Protein AF-A0A1I8GMA7-F1 (afdb_monomer_lite)

Structure (mmCIF, N/CA/C/O backbone):
data_AF-A0A1I8GMA7-F1
#
_entry.id   AF-A0A1I8GMA7-F1
#
loop_
_atom_site.group_PDB
_atom_site.id
_atom_site.type_symbol
_atom_site.label_atom_id
_atom_site.label_alt_id
_atom_site.label_comp_id
_atom_site.label_asym_id
_atom_site.label_entity_id
_atom_site.label_seq_id
_atom_site.pdbx_PDB_ins_code
_atom_site.Cartn_x
_atom_site.Cartn_y
_atom_site.Cartn_z
_atom_site.occupancy
_atom_site.B_iso_or_equiv
_atom_site.auth_seq_id
_atom_site.auth_comp_id
_atom_site.auth_asym_id
_atom_site.auth_atom_id
_atom_site.pdbx_PDB_model_num
ATOM 1 N N . TYR A 1 1 ? 10.348 9.557 -19.552 1.00 90.12 1 TYR A N 1
ATOM 2 C CA . TYR A 1 1 ? 9.743 8.512 -20.406 1.00 90.12 1 TYR A CA 1
ATOM 3 C C . TYR A 1 1 ? 8.366 8.898 -20.950 1.00 90.12 1 TYR A C 1
ATOM 5 O O . TYR A 1 1 ? 8.063 8.480 -22.051 1.00 90.12 1 TYR A O 1
ATOM 13 N N . ASN A 1 2 ? 7.545 9.690 -20.241 1.00 94.44 2 ASN A N 1
ATOM 14 C CA . ASN A 1 2 ? 6.224 10.133 -20.730 1.00 94.44 2 ASN A CA 1
ATOM 15 C C . ASN A 1 2 ? 6.222 11.500 -21.442 1.00 94.44 2 ASN A C 1
ATOM 17 O O . ASN A 1 2 ? 5.148 12.008 -21.764 1.00 94.44 2 ASN A O 1
ATOM 21 N N . GLU A 1 3 ? 7.378 12.131 -21.647 1.00 94.56 3 GLU A N 1
ATOM 22 C CA . GLU A 1 3 ? 7.446 13.418 -22.352 1.00 94.56 3 GLU A CA 1
ATOM 23 C C . GLU A 1 3 ? 7.208 13.237 -23.861 1.00 94.56 3 GLU A C 1
ATOM 25 O O . GLU A 1 3 ? 7.504 12.156 -24.380 1.00 94.56 3 GLU A O 1
ATOM 30 N N . PRO A 1 4 ? 6.689 14.255 -24.580 1.00 94.25 4 PRO A N 1
ATOM 31 C CA . PRO A 1 4 ? 6.402 14.158 -26.017 1.00 94.25 4 PRO A CA 1
ATOM 32 C C . PRO A 1 4 ? 7.600 13.716 -26.870 1.00 94.25 4 PRO A C 1
ATOM 34 O O . PRO A 1 4 ? 7.430 12.992 -27.842 1.00 94.25 4 PRO A O 1
ATOM 37 N N . GLU A 1 5 ? 8.820 14.087 -26.478 1.00 95.69 5 GLU A N 1
ATOM 38 C CA . GLU A 1 5 ? 10.061 13.690 -27.161 1.00 95.69 5 GLU A CA 1
ATOM 39 C C . GLU A 1 5 ? 10.337 12.172 -27.154 1.00 95.69 5 GLU A C 1
ATOM 41 O O . GLU A 1 5 ? 11.141 11.699 -27.952 1.00 95.69 5 GLU A O 1
ATOM 46 N N . TYR A 1 6 ? 9.671 11.401 -26.283 1.00 95.38 6 TYR A N 1
ATOM 47 C CA . TYR A 1 6 ? 9.798 9.939 -26.209 1.00 95.38 6 TYR A CA 1
ATOM 48 C C . TYR A 1 6 ? 8.643 9.189 -26.884 1.00 95.38 6 TYR A C 1
ATOM 50 O O . TYR A 1 6 ? 8.542 7.963 -26.760 1.00 95.38 6 TYR A O 1
ATOM 58 N N . GLU A 1 7 ? 7.749 9.898 -27.574 1.00 92.94 7 GLU A N 1
ATOM 59 C CA . GLU A 1 7 ? 6.649 9.277 -28.303 1.00 92.94 7 GLU A CA 1
ATOM 60 C C . GLU A 1 7 ? 7.176 8.314 -29.381 1.00 92.94 7 GLU A C 1
ATOM 62 O O . GLU A 1 7 ? 8.151 8.591 -30.076 1.00 92.94 7 GLU A O 1
ATOM 67 N N . GLY A 1 8 ? 6.572 7.126 -29.470 1.00 92.00 8 GLY A N 1
ATOM 68 C CA . GLY A 1 8 ? 7.048 6.038 -30.334 1.00 92.00 8 GLY A CA 1
ATOM 69 C C . GLY A 1 8 ? 8.244 5.245 -29.783 1.00 92.00 8 GLY A C 1
ATOM 70 O O . GLY A 1 8 ? 8.535 4.174 -30.310 1.00 92.00 8 GLY A O 1
ATOM 71 N N . ILE A 1 9 ? 8.896 5.712 -28.708 1.00 96.25 9 ILE A N 1
ATOM 72 C CA . ILE A 1 9 ? 9.977 4.993 -28.007 1.00 96.25 9 ILE A CA 1
ATOM 73 C C . ILE A 1 9 ? 9.423 4.275 -26.775 1.00 96.25 9 ILE A C 1
ATOM 75 O O . ILE A 1 9 ? 9.627 3.074 -26.605 1.00 96.25 9 ILE A O 1
ATOM 79 N N . PHE A 1 10 ? 8.699 5.004 -25.922 1.00 96.38 10 PHE A N 1
ATOM 80 C CA . PHE A 1 10 ? 8.047 4.453 -24.738 1.00 96.38 10 PHE A CA 1
ATOM 81 C C . PHE A 1 10 ? 6.541 4.676 -24.812 1.00 96.38 10 PHE A C 1
ATOM 83 O O . PHE A 1 10 ? 6.075 5.785 -25.065 1.00 96.38 10 PHE A O 1
ATOM 90 N N . ARG A 1 11 ? 5.776 3.626 -24.511 1.00 95.88 11 ARG A N 1
ATOM 91 C CA . ARG A 1 11 ? 4.338 3.718 -24.260 1.00 95.88 11 ARG A CA 1
ATOM 92 C C . ARG A 1 11 ? 4.041 3.109 -22.901 1.00 95.88 11 ARG A C 1
ATOM 94 O O . ARG A 1 11 ? 4.120 1.897 -22.723 1.00 95.88 11 ARG A O 1
ATOM 101 N N . SER A 1 12 ? 3.763 3.966 -21.926 1.00 95.62 12 SER A N 1
ATOM 102 C CA . SER A 1 12 ? 3.431 3.529 -20.572 1.00 95.62 12 SER A CA 1
ATOM 103 C C . SER A 1 12 ? 2.016 2.970 -20.536 1.00 95.62 12 SER A C 1
ATOM 105 O O . SER A 1 12 ? 1.104 3.636 -21.017 1.00 95.62 12 SER A O 1
ATOM 107 N N . ASN A 1 13 ? 1.826 1.796 -19.937 1.00 95.94 13 ASN A N 1
ATOM 108 C CA . ASN A 1 13 ? 0.510 1.313 -19.533 1.00 95.94 13 ASN A CA 1
ATOM 109 C C . ASN A 1 13 ? 0.418 1.366 -18.007 1.00 95.94 13 ASN A C 1
ATOM 111 O O . ASN A 1 13 ? 1.014 0.552 -17.301 1.00 95.94 13 ASN A O 1
ATOM 115 N N . SER A 1 14 ? -0.291 2.370 -17.502 1.00 95.44 14 SER A N 1
ATOM 116 C CA . SER A 1 14 ? -0.420 2.615 -16.074 1.00 95.44 14 SER A CA 1
ATOM 117 C C . SER A 1 14 ? -1.571 1.791 -15.490 1.00 95.44 14 SER A C 1
ATOM 119 O O . SER A 1 14 ? -2.713 1.915 -15.924 1.00 95.44 14 SER A O 1
ATOM 121 N N . LEU A 1 15 ? -1.272 0.972 -14.477 1.00 96.00 15 LEU A N 1
ATOM 122 C CA . LEU A 1 15 ? -2.277 0.236 -13.687 1.00 96.00 15 LEU A CA 1
ATOM 123 C C . LEU A 1 15 ? -2.777 1.051 -12.474 1.00 96.00 15 LEU A C 1
ATOM 125 O O . LEU A 1 15 ? -3.756 0.698 -11.824 1.00 96.00 15 LEU A O 1
ATOM 129 N N . PHE A 1 16 ? -2.084 2.154 -12.175 1.00 95.25 16 PHE A N 1
ATOM 130 C CA . PHE A 1 16 ? -2.462 3.201 -11.229 1.00 95.25 16 PHE A CA 1
ATOM 131 C C . PHE A 1 16 ? -1.697 4.475 -11.609 1.00 95.25 16 PHE A C 1
ATOM 133 O O . PHE A 1 16 ? -0.462 4.471 -11.618 1.00 95.25 16 PHE A O 1
ATOM 140 N N . THR A 1 17 ? -2.397 5.560 -11.954 1.00 93.69 17 THR A N 1
ATOM 141 C CA . THR A 1 17 ? -1.756 6.781 -12.462 1.00 93.69 17 THR A CA 1
ATOM 142 C C . THR A 1 17 ? -1.500 7.820 -11.373 1.00 93.69 17 THR A C 1
ATOM 144 O O . THR A 1 17 ? -2.123 7.848 -10.313 1.00 93.69 17 THR A O 1
ATOM 147 N N . SER A 1 18 ? -0.553 8.713 -11.640 1.00 92.19 18 SER A N 1
ATOM 148 C CA . SER A 1 18 ? -0.257 9.871 -10.803 1.00 92.19 18 SER A CA 1
ATOM 149 C C . SER A 1 18 ? 0.099 11.070 -11.687 1.00 92.19 18 SER A C 1
ATOM 151 O O . SER A 1 18 ? 0.021 10.992 -12.917 1.00 92.19 18 SER A O 1
ATOM 153 N N . SER A 1 19 ? 0.464 12.205 -11.088 1.00 92.62 19 SER A N 1
ATOM 154 C CA . SER A 1 19 ? 0.743 13.457 -11.811 1.00 92.62 19 SER A CA 1
ATOM 155 C C . SER A 1 19 ? 1.702 13.290 -12.997 1.00 92.62 19 SER A C 1
ATOM 157 O O . SER A 1 19 ? 1.487 13.917 -14.031 1.00 92.62 19 SER A O 1
ATOM 159 N N . ASN A 1 20 ? 2.691 12.400 -12.885 1.00 90.94 20 ASN A N 1
ATOM 160 C CA . ASN A 1 20 ? 3.684 12.105 -13.924 1.00 90.94 20 ASN A CA 1
ATOM 161 C C . ASN A 1 20 ? 3.133 11.394 -15.181 1.00 90.94 20 ASN A C 1
ATOM 163 O O . ASN A 1 20 ? 3.818 11.345 -16.202 1.00 90.94 20 ASN A O 1
ATOM 167 N N . CYS A 1 21 ? 1.937 10.803 -15.118 1.00 94.38 21 CYS A N 1
ATOM 168 C CA . CYS A 1 21 ? 1.348 10.024 -16.215 1.00 94.38 21 CYS A CA 1
ATOM 169 C C . CYS A 1 21 ? 0.026 10.619 -16.725 1.00 94.38 21 CYS A C 1
ATOM 171 O O . CYS A 1 21 ? -0.320 10.413 -17.887 1.00 94.38 21 CYS A O 1
ATOM 173 N N . ARG A 1 22 ? -0.697 11.397 -15.901 1.00 95.50 22 ARG A N 1
ATOM 174 C CA . ARG A 1 22 ? -2.020 11.964 -16.243 1.00 95.50 22 ARG A CA 1
ATOM 175 C C . ARG A 1 22 ? -2.045 12.657 -17.599 1.00 95.50 22 ARG A C 1
ATOM 177 O O . ARG A 1 22 ? -2.903 12.345 -18.415 1.00 95.50 22 ARG A O 1
ATOM 184 N N . LYS A 1 23 ? -1.109 13.579 -17.852 1.00 95.69 23 LYS A N 1
ATOM 185 C CA . LYS A 1 23 ? -1.085 14.334 -19.113 1.00 95.69 23 LYS A CA 1
ATOM 186 C C . LYS A 1 23 ? -0.861 13.421 -20.320 1.00 95.69 23 LYS A C 1
ATOM 188 O O . LYS A 1 23 ? -1.573 13.552 -21.303 1.00 95.69 23 LYS A O 1
ATOM 193 N N . ALA A 1 24 ? 0.068 12.471 -20.232 1.00 96.44 24 ALA A N 1
ATOM 194 C CA . ALA A 1 24 ? 0.323 11.534 -21.324 1.00 96.44 24 ALA A CA 1
ATOM 195 C C . ALA A 1 24 ? -0.887 10.637 -21.627 1.00 96.44 24 ALA A C 1
ATOM 197 O O . ALA A 1 24 ? -1.153 10.375 -22.795 1.00 96.44 24 ALA A O 1
ATOM 198 N N . ILE A 1 25 ? -1.643 10.224 -20.603 1.00 96.69 25 ILE A N 1
ATOM 199 C CA . ILE A 1 25 ? -2.896 9.471 -20.778 1.00 96.69 25 ILE A CA 1
ATOM 200 C C . ILE A 1 25 ? -3.954 10.341 -21.467 1.00 96.69 25 ILE A C 1
ATOM 202 O O . ILE A 1 25 ? -4.559 9.908 -22.441 1.00 96.69 25 ILE A O 1
ATOM 206 N N . GLN A 1 26 ? -4.148 11.584 -21.009 1.00 95.12 26 GLN A N 1
ATOM 207 C CA . GLN A 1 26 ? -5.113 12.509 -21.624 1.00 95.12 26 GLN A CA 1
ATOM 208 C C . GLN A 1 26 ? -4.767 12.856 -23.075 1.00 95.12 26 GLN A C 1
ATOM 210 O O . GLN A 1 26 ? -5.659 13.002 -23.903 1.00 95.12 26 GLN A O 1
ATOM 215 N N . ASP A 1 27 ? -3.475 12.963 -23.384 1.00 95.00 27 ASP A N 1
ATOM 216 C CA . ASP A 1 27 ? -2.983 13.239 -24.732 1.00 95.00 27 ASP A CA 1
ATOM 217 C C . ASP A 1 27 ? -2.982 11.971 -25.631 1.00 95.00 27 ASP A C 1
ATOM 219 O O . ASP A 1 27 ? -2.603 12.060 -26.795 1.00 95.00 27 ASP A O 1
ATOM 223 N N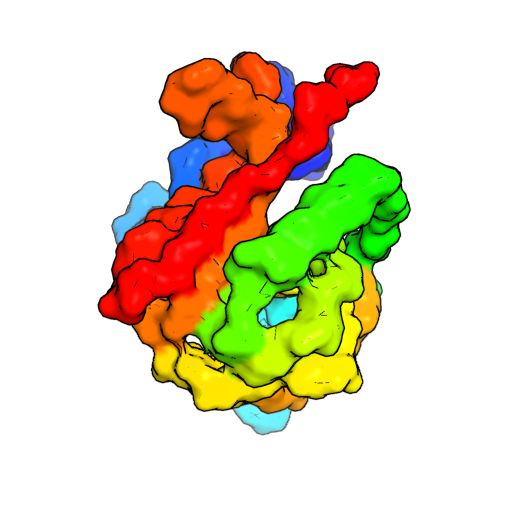 . GLY A 1 28 ? -3.343 10.781 -25.119 1.00 94.38 28 GLY A N 1
ATOM 224 C CA . GLY A 1 28 ? -3.350 9.509 -25.869 1.00 94.38 28 GLY A CA 1
ATOM 225 C C . GLY A 1 28 ? -1.975 8.846 -26.077 1.00 94.38 28 GLY A C 1
ATOM 226 O O . GLY A 1 28 ? -1.861 7.798 -26.726 1.00 94.38 28 GLY A O 1
ATOM 227 N N . ARG A 1 29 ? -0.916 9.420 -25.498 1.00 95.69 29 ARG A N 1
ATOM 228 C CA . ARG A 1 29 ? 0.477 8.939 -25.600 1.00 95.69 29 ARG A CA 1
ATOM 229 C C . ARG A 1 29 ? 0.803 7.809 -24.616 1.00 95.69 29 ARG A C 1
ATOM 231 O O . ARG A 1 29 ? 1.778 7.090 -24.817 1.00 95.69 29 ARG A O 1
ATOM 238 N N . ALA A 1 30 ? -0.013 7.633 -23.580 1.00 96.81 30 ALA A N 1
ATOM 239 C CA . ALA A 1 30 ? 0.060 6.533 -22.621 1.00 96.81 30 ALA A CA 1
ATOM 240 C C . ALA A 1 30 ? -1.317 5.880 -22.435 1.00 96.81 30 ALA A C 1
ATOM 242 O O . ALA A 1 30 ? -2.345 6.509 -22.679 1.00 96.81 30 ALA A O 1
ATOM 243 N N . ASP A 1 31 ? -1.319 4.634 -21.974 1.00 96.69 31 ASP A N 1
ATOM 244 C CA . ASP A 1 31 ? -2.510 3.846 -21.678 1.00 96.69 31 ASP A CA 1
ATOM 245 C C . ASP A 1 31 ? -2.794 3.804 -20.171 1.00 96.69 31 ASP A C 1
ATOM 247 O O . ASP A 1 31 ? -1.899 3.952 -19.329 1.00 96.69 31 ASP A O 1
ATOM 251 N N . PHE A 1 32 ? -4.058 3.560 -19.836 1.00 97.44 32 PHE A N 1
ATOM 252 C CA . PHE A 1 32 ? -4.509 3.265 -18.483 1.00 97.44 32 PHE A CA 1
ATOM 253 C C . PHE A 1 32 ? -5.349 1.990 -18.507 1.00 97.44 32 PHE A C 1
ATOM 255 O O . PHE A 1 32 ? -6.331 1.913 -19.245 1.00 97.44 32 PHE A O 1
ATOM 262 N N . THR A 1 33 ? -4.974 1.005 -17.693 1.00 96.88 33 THR A N 1
ATOM 263 C CA . THR A 1 33 ? -5.739 -0.238 -17.545 1.00 96.88 33 THR A CA 1
ATOM 264 C C . THR A 1 33 ? -6.397 -0.257 -16.165 1.00 96.88 33 THR A C 1
ATOM 266 O O . THR A 1 33 ? -5.682 -0.385 -15.169 1.00 96.88 33 THR A O 1
ATOM 269 N N . PRO A 1 34 ? -7.735 -0.149 -16.070 1.00 96.31 34 PRO A N 1
ATOM 270 C CA . PRO A 1 34 ? -8.430 -0.251 -14.794 1.00 96.31 34 PRO A CA 1
ATOM 271 C C . PRO A 1 34 ? -8.379 -1.695 -14.285 1.00 96.31 34 PRO A C 1
ATOM 273 O O . PRO A 1 34 ? -8.821 -2.620 -14.965 1.00 96.31 34 PRO A O 1
ATOM 276 N N . ILE A 1 35 ? -7.837 -1.889 -13.085 1.00 97.38 35 ILE A N 1
ATOM 277 C CA . ILE A 1 35 ? -7.715 -3.199 -12.443 1.00 97.38 35 ILE A CA 1
ATOM 278 C C . ILE A 1 35 ? -7.636 -3.035 -10.922 1.00 97.38 35 ILE A C 1
ATOM 280 O O . ILE A 1 35 ? -7.068 -2.057 -10.429 1.00 97.38 35 ILE A O 1
ATOM 284 N N . PHE A 1 36 ? -8.191 -3.990 -10.172 1.00 97.62 36 PHE A N 1
ATOM 285 C CA . PHE A 1 36 ? -7.999 -4.049 -8.724 1.00 97.62 36 PHE A CA 1
ATOM 286 C C . PHE A 1 36 ? -6.537 -4.319 -8.386 1.00 97.62 36 PHE A C 1
ATOM 288 O O . PHE A 1 36 ? -5.885 -5.162 -9.006 1.00 97.62 36 PHE A O 1
ATOM 295 N N . LEU A 1 37 ? -6.018 -3.653 -7.357 1.00 96.94 37 LEU A N 1
ATOM 296 C CA . LEU A 1 37 ? -4.615 -3.822 -6.986 1.00 96.94 37 LEU A CA 1
ATOM 297 C C . LEU A 1 37 ? -4.299 -5.280 -6.598 1.00 96.94 37 LEU A C 1
ATOM 299 O O . LEU A 1 37 ? -3.254 -5.805 -6.978 1.00 96.94 37 LEU A O 1
ATOM 303 N N . SER A 1 38 ? -5.239 -5.966 -5.936 1.00 97.44 38 SE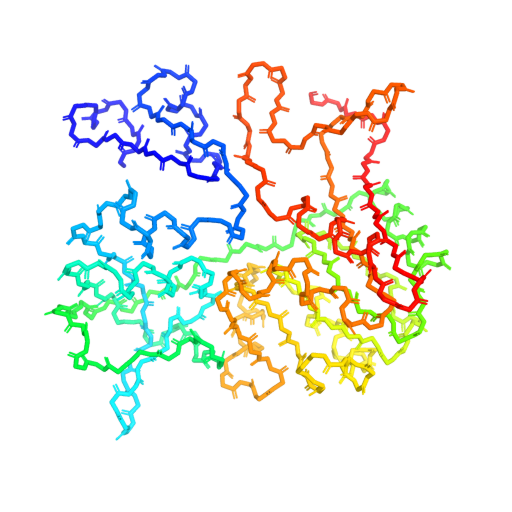R A N 1
ATOM 304 C CA . SER A 1 38 ? -5.148 -7.396 -5.601 1.00 97.44 38 SER A CA 1
ATOM 305 C C . SER A 1 38 ? -5.037 -8.334 -6.818 1.00 97.44 38 SER A C 1
ATOM 307 O O . SER A 1 38 ? -4.554 -9.468 -6.691 1.00 97.44 38 SER A O 1
ATOM 309 N N . GLU A 1 39 ? -5.450 -7.875 -8.002 1.00 97.69 39 GLU A N 1
ATOM 310 C CA . GLU A 1 39 ? -5.475 -8.652 -9.243 1.00 97.69 39 GLU A CA 1
ATOM 311 C C . GLU A 1 39 ? -4.272 -8.395 -10.154 1.00 97.69 39 GLU A C 1
ATOM 313 O O . GLU A 1 39 ? -3.969 -9.244 -10.993 1.00 97.69 39 GLU A O 1
ATOM 318 N N . ILE A 1 40 ? -3.520 -7.305 -9.965 1.00 97.81 40 ILE A N 1
ATOM 319 C CA . ILE A 1 40 ? -2.305 -7.037 -10.754 1.00 97.81 40 ILE A CA 1
ATOM 320 C C . ILE A 1 40 ? -1.324 -8.222 -10.719 1.00 97.81 40 ILE A C 1
ATOM 322 O O . ILE A 1 40 ? -0.885 -8.650 -11.791 1.00 97.81 40 ILE A O 1
ATOM 326 N N . PRO A 1 41 ? -1.023 -8.847 -9.560 1.00 98.19 41 PRO A N 1
ATOM 327 C CA . PRO A 1 41 ? -0.193 -10.049 -9.527 1.00 98.19 41 PRO A CA 1
ATOM 328 C C . PRO A 1 41 ? -0.677 -11.191 -10.430 1.00 98.19 41 PRO A C 1
ATOM 330 O O . PRO A 1 41 ? 0.140 -11.966 -10.932 1.00 98.19 41 PRO A O 1
ATOM 333 N N . LEU A 1 42 ? -1.992 -11.320 -10.649 1.00 97.81 42 LEU A N 1
ATOM 334 C CA . LEU A 1 42 ? -2.561 -12.368 -11.501 1.00 97.81 42 LEU A CA 1
ATOM 335 C C . LEU A 1 42 ? -2.258 -12.140 -12.976 1.00 97.81 42 LEU A C 1
ATOM 337 O O . LEU A 1 42 ? -2.117 -13.128 -13.694 1.00 97.81 42 LEU A O 1
ATOM 341 N N . LEU A 1 43 ? -2.113 -10.888 -13.420 1.00 97.31 43 LEU A N 1
ATOM 342 C CA . LEU A 1 43 ? -1.704 -10.595 -14.795 1.00 97.31 43 LEU A CA 1
ATOM 343 C C . LEU A 1 43 ? -0.367 -11.265 -15.118 1.00 97.31 43 LEU A C 1
ATOM 345 O O . LEU A 1 43 ? -0.218 -11.858 -16.185 1.00 97.31 43 LEU A O 1
ATOM 349 N N . PHE A 1 44 ? 0.569 -11.224 -14.168 1.00 97.50 44 PHE A N 1
ATOM 350 C CA . PHE A 1 44 ? 1.899 -11.805 -14.323 1.00 97.50 44 PHE A CA 1
ATOM 351 C C . PHE A 1 44 ? 1.877 -13.318 -14.084 1.00 97.50 44 PHE A C 1
ATOM 353 O O . PHE A 1 44 ? 2.312 -14.086 -14.935 1.00 97.50 44 PHE A O 1
ATOM 360 N N . ARG A 1 45 ? 1.286 -13.772 -12.970 1.00 98.00 45 ARG A N 1
ATOM 361 C CA . ARG A 1 45 ? 1.269 -15.195 -12.571 1.00 98.00 45 ARG A CA 1
ATOM 362 C C . ARG A 1 45 ? 0.481 -16.098 -13.513 1.00 98.00 45 ARG A C 1
ATOM 364 O O . ARG A 1 45 ? 0.789 -17.280 -13.624 1.00 98.00 45 ARG A O 1
ATOM 371 N N . ARG A 1 46 ? -0.560 -15.570 -14.163 1.00 97.62 46 ARG A N 1
ATOM 372 C CA . ARG A 1 46 ? -1.343 -16.295 -15.180 1.00 97.62 46 ARG A CA 1
ATOM 373 C C . ARG A 1 46 ? -0.854 -16.024 -16.598 1.00 97.62 46 ARG A C 1
ATOM 375 O O . ARG A 1 46 ? -1.475 -16.498 -17.545 1.00 97.62 46 ARG A O 1
ATOM 382 N N . ASN A 1 47 ? 0.244 -15.279 -16.742 1.00 95.81 47 ASN A N 1
ATOM 383 C CA . ASN A 1 47 ? 0.853 -14.944 -18.022 1.00 95.81 47 ASN A CA 1
ATOM 384 C C . ASN A 1 47 ? -0.122 -14.243 -18.996 1.00 95.81 47 ASN A C 1
ATOM 386 O O . ASN A 1 47 ? -0.054 -14.443 -20.206 1.00 95.81 47 ASN A O 1
ATOM 390 N N . HIS A 1 48 ? -1.042 -13.422 -18.471 1.00 96.38 48 HIS A N 1
ATOM 391 C CA . HIS A 1 48 ? -1.846 -12.505 -19.290 1.00 96.38 48 HIS A CA 1
ATOM 392 C C . HIS A 1 48 ? -0.990 -11.342 -19.803 1.00 96.38 48 HIS A C 1
ATOM 394 O O . HIS A 1 48 ? -1.211 -10.848 -20.904 1.00 96.38 48 HIS A O 1
ATOM 400 N N . ILE A 1 49 ? 0.010 -10.938 -19.013 1.00 95.06 49 ILE A N 1
ATOM 401 C CA . ILE A 1 49 ? 1.079 -10.033 -19.421 1.00 95.06 49 ILE A CA 1
ATOM 402 C C . ILE A 1 49 ? 2.400 -10.762 -19.226 1.00 95.06 49 ILE A C 1
ATOM 404 O O . ILE A 1 49 ? 2.759 -11.140 -18.109 1.00 95.06 49 ILE A O 1
ATOM 408 N N . LYS A 1 50 ? 3.140 -10.921 -20.320 1.00 95.88 50 LYS A N 1
ATOM 409 C CA . LYS A 1 50 ? 4.506 -11.425 -20.278 1.00 95.88 50 LYS A CA 1
ATOM 410 C C . LYS A 1 50 ? 5.444 -10.296 -19.855 1.00 95.88 50 LYS A C 1
ATOM 412 O O . LYS A 1 50 ? 5.485 -9.253 -20.502 1.00 95.88 50 LYS A O 1
ATOM 417 N N . LEU A 1 51 ? 6.209 -10.516 -18.788 1.00 96.62 51 LEU A N 1
ATOM 418 C CA . LEU A 1 51 ? 7.225 -9.576 -18.320 1.00 96.62 51 LEU A CA 1
ATOM 419 C C . LEU A 1 51 ? 8.597 -9.973 -18.868 1.00 96.62 51 LEU A C 1
ATOM 421 O O . LEU A 1 51 ? 9.205 -10.946 -18.426 1.00 96.62 51 LEU A O 1
ATOM 425 N N . ASP A 1 52 ? 9.112 -9.211 -19.829 1.00 98.19 52 ASP A N 1
ATOM 426 C CA . ASP A 1 52 ? 10.466 -9.451 -20.336 1.00 98.19 52 ASP A CA 1
ATOM 427 C C . ASP A 1 52 ? 11.545 -8.974 -19.355 1.00 98.19 52 ASP A C 1
ATOM 429 O O . ASP A 1 52 ? 12.623 -9.569 -19.306 1.00 98.19 52 ASP A O 1
ATOM 433 N N . MET A 1 53 ? 11.258 -7.931 -18.567 1.00 98.19 53 MET A N 1
ATOM 434 C CA . MET A 1 53 ? 12.197 -7.338 -17.617 1.00 98.19 53 MET A CA 1
ATOM 435 C C . MET A 1 53 ? 11.480 -6.717 -16.409 1.00 98.19 53 MET A C 1
ATOM 437 O O . MET A 1 53 ? 10.459 -6.051 -16.573 1.00 98.19 53 MET A O 1
ATOM 441 N N . ALA A 1 54 ? 12.050 -6.884 -15.215 1.00 98.31 54 ALA A N 1
ATOM 442 C CA . ALA A 1 54 ? 11.703 -6.137 -14.009 1.00 98.31 54 ALA A CA 1
ATOM 443 C C . ALA A 1 54 ? 12.886 -5.258 -13.578 1.00 98.31 54 ALA A C 1
ATOM 445 O O . ALA A 1 54 ? 14.000 -5.751 -13.389 1.00 98.31 54 ALA A O 1
ATOM 446 N N . LEU A 1 55 ? 12.628 -3.959 -13.409 1.00 98.12 55 LEU A N 1
ATOM 447 C CA . LEU A 1 55 ? 13.577 -2.992 -12.856 1.00 98.12 55 LEU A CA 1
ATOM 448 C C . LEU A 1 55 ? 13.197 -2.730 -11.400 1.00 98.12 55 LEU A C 1
ATOM 450 O O . LEU A 1 55 ? 12.099 -2.242 -11.136 1.00 98.12 55 LEU A O 1
ATOM 454 N N . ILE A 1 56 ? 14.079 -3.075 -10.465 1.00 98.19 56 ILE A N 1
ATOM 455 C CA . ILE A 1 56 ? 13.802 -2.984 -9.026 1.00 98.19 56 ILE A CA 1
ATOM 456 C C . ILE A 1 56 ? 14.921 -2.254 -8.289 1.00 98.19 56 ILE A C 1
ATOM 458 O O . ILE A 1 56 ? 16.063 -2.216 -8.741 1.00 98.19 56 ILE A O 1
ATOM 462 N N . MET A 1 57 ? 14.608 -1.722 -7.111 1.00 98.38 57 MET A N 1
ATOM 463 C CA . MET A 1 57 ? 15.606 -1.282 -6.140 1.00 98.38 57 MET A CA 1
ATOM 464 C C . MET A 1 57 ? 15.671 -2.297 -5.002 1.00 98.38 57 MET A C 1
ATOM 466 O O . MET A 1 57 ? 14.640 -2.780 -4.540 1.00 98.38 57 MET A O 1
ATOM 470 N N . VAL A 1 58 ? 16.878 -2.618 -4.542 1.00 98.69 58 VAL A N 1
ATOM 471 C CA . VAL A 1 58 ? 17.091 -3.548 -3.434 1.00 98.69 58 VAL A CA 1
ATOM 472 C C . VAL A 1 58 ? 18.187 -3.078 -2.488 1.00 98.69 58 VAL A C 1
ATOM 474 O O . VAL A 1 58 ? 19.089 -2.330 -2.866 1.00 98.69 58 VAL A O 1
ATOM 477 N N . THR A 1 59 ? 18.162 -3.565 -1.252 1.00 98.69 59 THR A N 1
ATOM 478 C CA . THR A 1 59 ? 19.311 -3.448 -0.345 1.00 98.69 59 THR A CA 1
ATOM 479 C C . THR A 1 59 ? 20.498 -4.279 -0.853 1.00 98.69 59 THR A C 1
ATOM 481 O O . THR A 1 59 ? 20.294 -5.265 -1.569 1.00 98.69 59 THR A O 1
ATOM 484 N N . PRO A 1 60 ? 21.737 -4.004 -0.404 1.00 98.50 60 PRO A N 1
ATOM 485 C CA . PRO A 1 60 ? 22.839 -4.954 -0.542 1.00 98.50 60 PRO A CA 1
ATOM 486 C C . PRO A 1 60 ? 22.454 -6.344 -0.004 1.00 98.50 60 PRO A C 1
ATOM 488 O O . PRO A 1 60 ? 21.632 -6.421 0.920 1.00 98.50 60 PRO A O 1
ATOM 491 N N . PRO A 1 61 ? 23.008 -7.441 -0.546 1.00 98.38 61 PRO A N 1
ATOM 492 C CA . PRO A 1 61 ? 22.790 -8.767 0.018 1.00 98.38 61 PRO A CA 1
ATOM 493 C C . PRO A 1 61 ? 23.342 -8.834 1.449 1.00 98.38 61 PRO A C 1
ATOM 495 O O . PRO A 1 61 ? 24.361 -8.220 1.764 1.00 98.38 61 PRO A O 1
ATOM 498 N N . ASP A 1 62 ? 22.654 -9.550 2.336 1.00 98.12 62 ASP A N 1
ATOM 499 C CA . ASP A 1 62 ? 23.180 -9.873 3.663 1.00 98.12 62 ASP A CA 1
ATOM 500 C C . ASP A 1 62 ? 24.179 -11.044 3.612 1.00 98.12 62 ASP A C 1
ATOM 502 O O . ASP A 1 62 ? 24.517 -11.564 2.547 1.00 98.12 62 ASP A O 1
ATOM 506 N N . ARG A 1 63 ? 24.643 -11.494 4.786 1.00 98.25 63 ARG A N 1
ATOM 507 C CA . ARG A 1 63 ? 25.582 -12.623 4.917 1.00 98.25 63 ARG A CA 1
ATOM 508 C C . ARG A 1 63 ? 25.062 -13.948 4.338 1.00 98.25 63 ARG A C 1
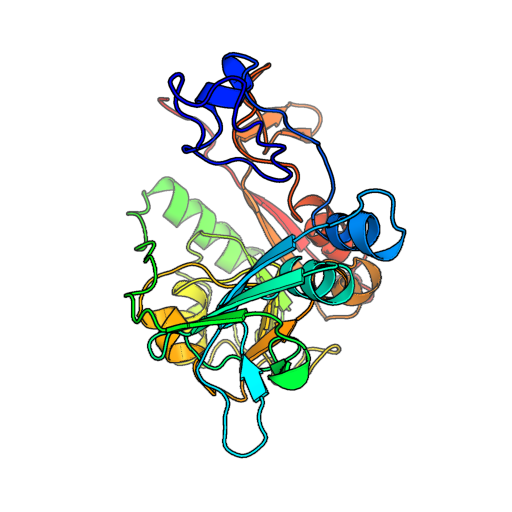ATOM 510 O O . ARG A 1 63 ? 25.843 -14.881 4.193 1.00 98.25 63 ARG A O 1
ATOM 517 N N . HIS A 1 64 ? 23.761 -14.053 4.074 1.00 98.50 64 HIS A N 1
ATOM 518 C CA . HIS A 1 64 ? 23.108 -15.227 3.502 1.00 98.50 64 HIS A CA 1
ATOM 519 C C . HIS A 1 64 ? 22.734 -15.019 2.028 1.00 98.50 64 HIS A C 1
ATOM 521 O O . HIS A 1 64 ? 22.026 -15.847 1.466 1.00 98.50 64 HIS A O 1
ATOM 527 N N . GLY A 1 65 ? 23.189 -13.928 1.404 1.00 98.44 65 GLY A N 1
ATOM 528 C CA . GLY A 1 65 ? 22.911 -13.623 0.004 1.00 98.44 65 GLY A CA 1
ATOM 529 C C . GLY A 1 65 ? 21.542 -12.989 -0.240 1.00 98.44 65 GLY A C 1
ATOM 530 O O . GLY A 1 65 ? 21.174 -12.795 -1.396 1.00 98.44 65 GLY A O 1
ATOM 531 N N . PHE A 1 66 ? 20.777 -12.636 0.801 1.00 98.75 66 PHE A N 1
ATOM 532 C CA . PHE A 1 66 ? 19.447 -12.053 0.625 1.00 98.75 66 PHE A CA 1
ATOM 533 C C . PHE A 1 66 ? 19.484 -10.528 0.576 1.00 98.75 66 PHE A C 1
ATOM 535 O O . PHE A 1 66 ? 19.945 -9.845 1.495 1.00 98.75 66 PHE A O 1
ATOM 542 N N . CYS A 1 67 ? 18.919 -9.987 -0.492 1.00 98.69 67 CYS A N 1
ATOM 543 C CA . CYS A 1 67 ? 18.513 -8.598 -0.609 1.00 98.69 67 CYS A CA 1
ATOM 544 C C . CYS A 1 67 ? 17.079 -8.417 -0.071 1.00 98.69 67 CYS A C 1
ATOM 546 O O . CYS A 1 67 ? 16.327 -9.386 0.058 1.00 98.69 67 CYS A O 1
ATOM 548 N N . SER A 1 68 ? 16.679 -7.177 0.212 1.00 98.69 68 SER A N 1
ATOM 549 C CA . SER A 1 68 ? 15.284 -6.791 0.464 1.00 98.69 68 SER A CA 1
ATOM 550 C C . SER A 1 68 ? 14.816 -5.795 -0.597 1.00 98.69 68 SER A C 1
ATOM 552 O O . SER A 1 68 ? 15.596 -4.926 -0.985 1.00 98.69 68 SER A O 1
ATOM 554 N N . LEU A 1 69 ? 13.558 -5.905 -1.040 1.00 98.62 69 LEU A N 1
ATOM 555 C CA . LEU A 1 69 ? 12.885 -4.949 -1.939 1.00 98.62 69 LEU A CA 1
ATOM 556 C C . LEU A 1 69 ? 12.671 -3.560 -1.300 1.00 98.62 69 LEU A C 1
ATOM 558 O O . LEU A 1 69 ? 12.282 -2.607 -1.968 1.00 98.62 69 LEU A O 1
ATOM 562 N N . GLY A 1 70 ? 12.920 -3.434 0.003 1.00 98.00 70 GLY A N 1
ATOM 563 C CA . GLY A 1 70 ? 12.760 -2.187 0.734 1.00 98.00 70 GLY A CA 1
ATOM 564 C C . GLY A 1 70 ? 11.301 -1.785 0.931 1.00 98.00 70 GLY A C 1
ATOM 565 O O . GLY A 1 70 ? 10.514 -2.621 1.375 1.00 98.00 70 GLY A O 1
ATOM 566 N N . PRO A 1 71 ? 10.922 -0.521 0.670 1.00 97.56 71 PRO A N 1
ATOM 567 C CA . PRO A 1 71 ? 9.629 0.019 1.085 1.00 97.56 71 PRO A CA 1
ATOM 568 C C . PRO A 1 71 ? 8.443 -0.454 0.228 1.00 97.56 71 PRO A C 1
ATOM 570 O O . PRO A 1 71 ? 7.314 -0.066 0.515 1.00 97.56 71 PRO A O 1
ATOM 573 N N . SER A 1 72 ? 8.672 -1.256 -0.815 1.00 97.50 72 SER A N 1
ATOM 574 C CA . SER A 1 72 ? 7.680 -1.609 -1.837 1.00 97.50 72 SER A CA 1
ATOM 575 C C . SER A 1 72 ? 7.796 -3.095 -2.186 1.00 97.50 72 SER A C 1
ATOM 577 O O . SER A 1 72 ? 8.775 -3.540 -2.783 1.00 97.50 72 SER A O 1
ATOM 579 N N . VAL A 1 73 ? 6.821 -3.890 -1.733 1.00 98.38 73 VAL A N 1
ATOM 580 C CA . VAL A 1 73 ? 6.713 -5.323 -2.051 1.00 98.38 73 VAL A CA 1
ATOM 581 C C . VAL A 1 73 ? 5.577 -5.551 -3.031 1.00 98.38 73 VAL A C 1
ATOM 583 O O . VAL A 1 73 ? 5.800 -6.155 -4.078 1.00 98.38 73 VAL A O 1
ATOM 586 N N . ASP A 1 74 ? 4.389 -5.065 -2.669 1.00 96.06 74 ASP A N 1
ATOM 587 C CA . ASP A 1 74 ? 3.210 -4.890 -3.515 1.00 96.06 74 ASP A CA 1
ATOM 588 C C . ASP A 1 74 ? 3.082 -5.878 -4.697 1.00 96.06 74 ASP A C 1
ATOM 590 O O . ASP A 1 74 ? 3.020 -7.094 -4.507 1.00 96.06 74 ASP A O 1
ATOM 594 N N . CYS A 1 75 ? 3.007 -5.354 -5.920 1.00 97.00 75 CYS A N 1
ATOM 595 C CA . CYS A 1 75 ? 3.019 -6.106 -7.165 1.00 97.00 75 CYS A CA 1
ATOM 596 C C . CYS A 1 75 ? 4.446 -6.493 -7.571 1.00 97.00 75 CYS A C 1
ATOM 598 O O . CYS A 1 75 ? 4.621 -7.432 -8.353 1.00 97.00 75 CYS A 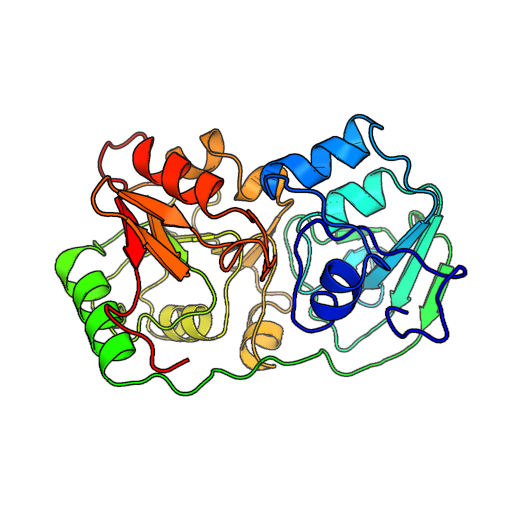O 1
ATOM 600 N N . THR A 1 76 ? 5.462 -5.801 -7.043 1.00 98.19 76 THR A N 1
ATOM 601 C CA . THR A 1 76 ? 6.882 -6.058 -7.318 1.00 98.19 76 THR A CA 1
ATOM 602 C C . THR A 1 76 ? 7.244 -7.512 -7.038 1.00 98.19 76 THR A C 1
ATOM 604 O O . THR A 1 76 ? 7.927 -8.137 -7.847 1.00 98.19 76 THR A O 1
ATOM 607 N N . ARG A 1 77 ? 6.703 -8.102 -5.963 1.00 98.25 77 ARG A N 1
ATOM 608 C CA . ARG A 1 77 ? 6.875 -9.524 -5.632 1.00 98.25 77 ARG A CA 1
ATOM 609 C C . ARG A 1 77 ? 6.437 -10.447 -6.764 1.00 98.25 77 ARG A C 1
ATOM 611 O O . ARG A 1 77 ? 7.150 -11.391 -7.094 1.00 98.25 77 ARG A O 1
ATOM 618 N N . ALA A 1 78 ? 5.281 -10.184 -7.364 1.00 98.31 78 ALA A N 1
ATOM 619 C CA . ALA A 1 78 ? 4.793 -10.959 -8.496 1.00 98.31 78 ALA A CA 1
ATOM 620 C C . ALA A 1 78 ? 5.592 -10.669 -9.772 1.00 98.31 78 ALA A C 1
ATOM 622 O O . ALA A 1 78 ? 5.843 -11.590 -10.546 1.00 98.31 78 ALA A O 1
ATOM 623 N N . ALA A 1 79 ? 6.039 -9.428 -9.974 1.00 98.19 79 ALA A N 1
ATOM 624 C CA . ALA A 1 79 ? 6.858 -9.066 -11.125 1.00 98.19 79 ALA A CA 1
ATOM 625 C C . ALA A 1 79 ? 8.184 -9.846 -11.142 1.00 98.19 79 ALA A C 1
ATOM 627 O O . ALA A 1 79 ? 8.485 -10.509 -12.131 1.00 98.19 79 ALA A O 1
ATOM 628 N N . ILE A 1 80 ? 8.925 -9.876 -10.029 1.00 98.19 80 ILE A N 1
ATOM 629 C CA . ILE A 1 80 ? 10.204 -10.608 -9.938 1.00 98.19 80 ILE A CA 1
ATOM 630 C C . ILE A 1 80 ? 10.044 -12.135 -9.993 1.00 98.19 80 ILE A C 1
ATOM 632 O O . ILE A 1 80 ? 10.995 -12.844 -10.283 1.00 98.19 80 ILE A O 1
ATOM 636 N N . GLN A 1 81 ? 8.852 -12.667 -9.716 1.00 97.88 81 GLN A N 1
ATOM 637 C CA . GLN A 1 81 ? 8.575 -14.102 -9.850 1.00 97.88 81 GLN A CA 1
ATOM 638 C C . GLN A 1 81 ? 8.345 -14.529 -11.306 1.00 97.88 81 GLN A C 1
ATOM 640 O O . GLN A 1 81 ? 8.446 -15.715 -11.604 1.00 97.88 81 GLN A O 1
ATOM 645 N N . ASN A 1 82 ? 7.986 -13.589 -12.188 1.00 98.44 82 ASN A N 1
ATOM 646 C CA . ASN A 1 82 ? 7.522 -13.886 -13.547 1.00 98.44 82 ASN A CA 1
ATOM 647 C C . ASN A 1 82 ? 8.339 -13.184 -14.643 1.00 98.44 82 ASN A C 1
ATOM 649 O O . ASN A 1 82 ? 8.186 -13.519 -15.816 1.00 98.44 82 ASN A O 1
ATOM 653 N N . ALA A 1 83 ? 9.184 -12.210 -14.294 1.00 98.38 83 ALA A N 1
ATOM 654 C CA . ALA A 1 83 ? 10.045 -11.530 -15.249 1.00 98.38 83 ALA A CA 1
ATOM 655 C C . ALA A 1 83 ? 11.150 -12.457 -15.764 1.00 98.38 83 ALA A C 1
ATOM 657 O O . ALA A 1 83 ? 11.756 -13.203 -14.998 1.00 98.38 83 ALA A O 1
ATOM 658 N N . ARG A 1 84 ? 11.444 -12.378 -17.067 1.00 98.19 84 ARG A N 1
ATOM 659 C CA . ARG A 1 84 ? 12.557 -13.127 -17.671 1.00 98.19 84 ARG A CA 1
ATOM 660 C C . ARG A 1 84 ? 13.925 -12.606 -17.225 1.00 98.19 84 ARG A C 1
ATOM 662 O O . ARG A 1 84 ? 14.860 -13.392 -17.159 1.00 98.19 84 ARG A O 1
ATOM 669 N N . VAL A 1 85 ? 14.034 -11.298 -16.994 1.00 98.69 85 VAL A N 1
ATOM 670 C CA . VAL A 1 85 ? 15.266 -10.627 -16.563 1.00 98.69 85 VAL A CA 1
ATOM 671 C C . VAL A 1 85 ? 14.963 -9.694 -15.396 1.00 98.69 85 VAL A C 1
ATOM 673 O O . VAL A 1 85 ? 14.011 -8.917 -15.452 1.00 98.69 85 VAL A O 1
ATOM 676 N N . ILE A 1 86 ? 15.794 -9.724 -14.362 1.00 98.81 86 ILE A N 1
ATOM 677 C CA . ILE A 1 86 ? 15.708 -8.857 -13.191 1.00 98.81 86 ILE A CA 1
ATOM 678 C C . ILE A 1 86 ? 16.974 -8.008 -13.115 1.00 98.81 86 ILE A C 1
ATOM 680 O O . ILE A 1 86 ? 18.079 -8.517 -12.920 1.00 98.81 86 ILE A O 1
ATOM 684 N N . ILE A 1 87 ? 16.800 -6.692 -13.230 1.00 98.75 87 ILE A N 1
ATOM 685 C CA . ILE A 1 87 ? 17.870 -5.714 -13.028 1.00 98.75 87 ILE A CA 1
ATOM 686 C C . ILE A 1 87 ? 17.597 -4.989 -11.718 1.00 98.75 87 ILE A C 1
ATOM 688 O O . ILE A 1 87 ? 16.547 -4.365 -11.551 1.00 98.75 87 ILE A O 1
ATOM 692 N N . ALA A 1 88 ? 18.547 -5.066 -10.789 1.00 98.69 88 ALA A N 1
ATOM 693 C CA . ALA A 1 88 ? 18.403 -4.497 -9.461 1.00 98.69 88 ALA A CA 1
ATOM 694 C C . ALA A 1 88 ? 19.394 -3.352 -9.221 1.00 98.69 88 ALA A C 1
ATOM 696 O O . ALA A 1 88 ? 20.612 -3.548 -9.231 1.00 98.69 88 ALA A O 1
ATOM 697 N N . GLN A 1 89 ? 18.872 -2.162 -8.928 1.00 98.56 89 GLN A N 1
ATOM 698 C CA . GLN A 1 89 ? 19.645 -1.085 -8.324 1.00 98.56 89 GLN A CA 1
ATOM 699 C C . GLN A 1 89 ? 19.945 -1.445 -6.865 1.00 98.56 89 GLN A C 1
ATOM 701 O O . GLN A 1 89 ? 19.040 -1.505 -6.032 1.00 98.56 89 GLN A O 1
ATOM 706 N N . VAL A 1 90 ? 21.218 -1.656 -6.536 1.00 98.69 90 VAL A N 1
ATOM 707 C CA . VAL A 1 90 ? 21.669 -1.887 -5.161 1.00 98.69 90 VAL A CA 1
ATOM 708 C C . VAL A 1 90 ? 21.822 -0.547 -4.457 1.00 98.69 90 VAL A C 1
ATOM 710 O O . VAL A 1 90 ? 22.748 0.215 -4.746 1.00 98.69 90 VAL A O 1
ATOM 713 N N . ASN A 1 91 ? 20.938 -0.285 -3.499 1.00 98.50 91 ASN A N 1
ATOM 714 C CA . ASN A 1 91 ? 20.917 0.943 -2.724 1.00 98.50 91 ASN A CA 1
ATOM 715 C C . ASN A 1 91 ? 21.043 0.652 -1.212 1.00 98.50 91 ASN A C 1
ATOM 717 O O . ASN A 1 91 ? 20.074 0.210 -0.590 1.00 98.50 91 ASN A O 1
ATOM 721 N N . PRO A 1 92 ? 22.202 0.927 -0.577 1.00 98.06 92 PRO A N 1
ATOM 722 C CA . PRO A 1 92 ? 22.395 0.727 0.864 1.00 98.06 92 PRO A CA 1
ATOM 723 C C . PRO A 1 92 ? 21.551 1.657 1.745 1.00 98.06 92 PRO A C 1
ATOM 725 O O . PRO A 1 92 ? 21.478 1.428 2.948 1.00 98.06 92 PRO A O 1
ATOM 728 N N . LYS A 1 93 ? 20.925 2.693 1.173 1.00 97.75 93 LYS A N 1
ATOM 729 C CA . LYS A 1 93 ? 20.025 3.606 1.890 1.00 97.75 93 LYS A CA 1
ATOM 730 C C . LYS A 1 93 ? 18.571 3.120 1.915 1.00 97.75 93 LYS A C 1
ATOM 732 O O . LYS A 1 93 ? 17.756 3.706 2.618 1.00 97.75 93 LYS A O 1
ATOM 737 N N . SER A 1 94 ? 18.240 2.073 1.155 1.00 97.88 94 SER A N 1
ATOM 738 C CA . SER A 1 94 ? 16.916 1.451 1.207 1.00 97.88 94 SER A CA 1
ATOM 739 C C . SER A 1 94 ? 16.770 0.633 2.500 1.00 97.88 94 SER A C 1
ATOM 741 O O . SER A 1 94 ? 17.724 -0.052 2.883 1.00 97.88 94 SER A O 1
ATOM 743 N N . PRO A 1 95 ? 15.623 0.680 3.204 1.00 98.12 95 PRO A N 1
ATOM 744 C CA . PRO A 1 95 ? 15.426 -0.103 4.413 1.00 98.12 95 PRO A CA 1
ATOM 745 C C . PRO A 1 95 ? 15.413 -1.598 4.101 1.00 98.12 95 PRO A C 1
ATOM 747 O O . PRO A 1 95 ? 14.888 -2.036 3.084 1.00 98.12 95 PRO A O 1
ATOM 750 N N . ARG A 1 96 ? 15.929 -2.424 5.010 1.00 98.50 96 ARG A N 1
ATOM 751 C CA . ARG A 1 96 ? 15.755 -3.876 4.945 1.00 98.50 96 ARG A CA 1
ATOM 752 C C . ARG A 1 96 ? 14.424 -4.257 5.575 1.00 98.50 96 ARG A C 1
ATOM 754 O O . ARG A 1 96 ? 14.360 -4.603 6.751 1.00 98.50 96 ARG A O 1
ATOM 761 N N . THR A 1 97 ? 13.354 -4.194 4.799 1.00 98.00 97 THR A N 1
ATOM 762 C CA . THR A 1 97 ? 12.029 -4.581 5.286 1.00 98.00 97 THR A CA 1
ATOM 763 C C . THR A 1 97 ? 11.858 -6.099 5.287 1.00 98.00 97 THR A C 1
ATOM 765 O O . THR A 1 97 ? 12.506 -6.806 4.509 1.00 98.00 97 THR A O 1
ATOM 768 N N . ARG A 1 98 ? 11.022 -6.601 6.202 1.00 98.19 98 ARG A N 1
ATOM 769 C CA . ARG A 1 98 ? 10.736 -8.029 6.407 1.00 98.19 98 ARG A CA 1
ATOM 770 C C . ARG A 1 98 ? 9.437 -8.440 5.708 1.00 98.19 98 ARG A C 1
ATOM 772 O O . ARG A 1 98 ? 8.724 -7.594 5.178 1.00 98.19 98 ARG A O 1
ATOM 779 N N . GLY A 1 99 ? 9.113 -9.731 5.755 1.00 97.62 99 GLY A N 1
ATOM 780 C CA . GLY A 1 99 ? 7.946 -10.317 5.091 1.00 97.62 99 GLY A CA 1
ATOM 781 C C . GLY A 1 99 ? 8.317 -10.875 3.721 1.00 97.62 99 GLY A C 1
ATOM 782 O O . GLY A 1 99 ? 9.401 -11.434 3.550 1.00 97.62 99 GLY A O 1
ATOM 783 N N . ASP A 1 100 ? 7.464 -10.657 2.729 1.00 98.50 100 ASP A N 1
ATOM 784 C CA . ASP A 1 100 ? 7.710 -11.043 1.340 1.00 98.50 100 ASP A CA 1
ATOM 785 C C . ASP A 1 100 ? 8.621 -10.024 0.640 1.00 98.50 100 ASP A C 1
ATOM 787 O O . ASP A 1 100 ? 8.472 -9.770 -0.546 1.00 98.50 100 ASP A O 1
ATOM 791 N N . ALA A 1 101 ? 9.552 -9.383 1.347 1.00 98.12 101 ALA A N 1
ATOM 792 C CA . ALA A 1 101 ? 10.489 -8.425 0.762 1.00 98.12 101 ALA A CA 1
ATOM 793 C C . ALA A 1 101 ? 11.809 -9.085 0.338 1.00 98.12 101 ALA A C 1
ATOM 795 O O . ALA A 1 101 ? 12.538 -8.531 -0.479 1.00 98.12 101 ALA A O 1
ATOM 796 N N . TYR A 1 102 ? 12.114 -10.287 0.827 1.00 98.31 102 TYR A N 1
ATOM 797 C CA . TYR A 1 102 ? 13.399 -10.935 0.570 1.00 98.31 102 TYR A CA 1
ATOM 798 C C . TYR A 1 102 ? 13.524 -11.491 -0.850 1.00 98.31 102 TYR A C 1
ATOM 800 O O . TYR A 1 102 ? 12.604 -12.121 -1.366 1.00 98.31 102 TYR A O 1
ATOM 808 N N . ILE A 1 103 ? 14.677 -11.296 -1.481 1.00 98.50 103 ILE A N 1
ATOM 809 C CA . ILE A 1 103 ? 15.061 -11.929 -2.750 1.00 98.50 103 ILE A CA 1
ATOM 810 C C . ILE A 1 103 ? 16.523 -12.368 -2.639 1.00 98.50 103 ILE A C 1
ATOM 812 O O . ILE A 1 103 ? 17.375 -11.583 -2.229 1.00 98.50 103 ILE A O 1
ATOM 816 N N . HIS A 1 104 ? 16.818 -13.632 -2.948 1.00 98.69 104 HIS A N 1
ATOM 817 C CA . HIS A 1 104 ? 18.200 -14.113 -2.958 1.00 98.69 104 HIS A CA 1
ATOM 818 C C . HIS A 1 104 ? 18.936 -13.573 -4.191 1.00 98.69 104 HIS A C 1
ATOM 820 O O . HIS A 1 104 ? 18.366 -13.522 -5.282 1.00 98.69 104 HIS A O 1
ATOM 826 N N . SER A 1 105 ? 20.202 -13.194 -4.034 1.00 98.44 105 SER A N 1
ATOM 827 C CA . SER A 1 105 ? 20.999 -12.564 -5.091 1.00 98.44 105 SER A CA 1
ATOM 828 C C . SER A 1 105 ? 21.153 -13.430 -6.341 1.00 98.44 105 SER A C 1
ATOM 830 O O . SER A 1 105 ? 21.268 -12.892 -7.434 1.00 98.44 105 SER A O 1
ATOM 832 N N . SER A 1 106 ? 21.076 -14.758 -6.207 1.00 98.50 106 SER A N 1
ATOM 833 C CA . SER A 1 106 ? 21.117 -15.688 -7.347 1.00 98.50 106 SER A CA 1
ATOM 834 C C . SER A 1 106 ? 19.917 -15.592 -8.293 1.00 98.50 106 SER A C 1
ATOM 836 O O . SER A 1 106 ? 19.942 -16.223 -9.343 1.00 98.50 106 SER A O 1
ATOM 838 N N . HIS A 1 107 ? 18.851 -14.884 -7.911 1.00 98.38 107 HIS A N 1
ATOM 839 C CA . HIS A 1 107 ? 17.697 -14.633 -8.777 1.00 98.38 107 HIS A CA 1
ATOM 840 C C . HIS A 1 107 ? 17.816 -13.326 -9.568 1.00 98.38 107 HIS A C 1
ATOM 842 O O . HIS A 1 107 ? 16.946 -13.046 -10.377 1.00 98.38 107 HIS A O 1
ATOM 848 N N . VAL A 1 108 ? 18.845 -12.511 -9.324 1.00 98.69 108 VAL A N 1
ATOM 849 C CA . VAL A 1 108 ? 19.035 -11.225 -10.003 1.00 98.69 108 VAL A CA 1
ATOM 850 C C . VAL A 1 108 ? 20.056 -11.386 -11.124 1.00 98.69 108 VAL A C 1
ATOM 852 O O . VAL A 1 108 ? 21.180 -11.818 -10.878 1.00 98.69 108 VAL A O 1
ATOM 855 N N . ASP A 1 109 ? 19.684 -10.995 -12.342 1.00 98.75 109 ASP A N 1
ATOM 856 C CA . ASP A 1 109 ? 20.540 -11.129 -13.525 1.00 98.75 109 ASP A CA 1
ATOM 857 C C . ASP A 1 109 ? 21.608 -10.033 -13.612 1.00 98.75 109 ASP A C 1
ATOM 859 O O . ASP A 1 109 ? 22.716 -10.272 -14.090 1.00 98.75 109 ASP A O 1
ATOM 863 N N . CYS A 1 110 ? 21.291 -8.815 -13.160 1.00 98.56 110 CYS A N 1
ATOM 864 C CA . CYS A 1 110 ? 22.220 -7.688 -13.197 1.00 98.56 110 CYS A CA 1
ATOM 865 C C . CYS A 1 110 ? 22.071 -6.784 -11.973 1.00 98.56 110 CYS A C 1
ATOM 867 O O . CYS A 1 110 ? 20.978 -6.308 -11.663 1.00 98.56 110 CYS A O 1
ATOM 869 N N . PHE A 1 111 ? 23.195 -6.474 -11.326 1.00 98.62 111 PHE A N 1
ATOM 870 C CA . PHE A 1 111 ? 23.265 -5.506 -10.236 1.00 98.62 111 PHE A CA 1
ATOM 871 C C . PHE A 1 111 ? 23.863 -4.183 -10.711 1.00 98.62 111 PHE A C 1
ATOM 873 O O . PHE A 1 111 ? 24.936 -4.151 -11.311 1.00 98.62 111 PHE A O 1
ATOM 880 N N . VAL A 1 112 ? 23.192 -3.080 -10.384 1.00 98.44 112 VAL A N 1
ATOM 881 C CA . VAL A 1 112 ? 23.684 -1.715 -10.602 1.00 98.44 112 VAL A CA 1
ATOM 882 C C . VAL A 1 112 ? 23.903 -1.063 -9.242 1.00 98.44 112 VAL A C 1
ATOM 884 O O . VAL A 1 112 ? 22.952 -0.763 -8.525 1.00 98.44 112 VAL A O 1
ATOM 887 N N . HIS A 1 113 ? 25.158 -0.855 -8.852 1.00 98.19 113 HIS A N 1
ATOM 888 C CA . HIS A 1 113 ? 25.489 -0.250 -7.562 1.00 98.19 113 HIS A CA 1
ATOM 889 C C . HIS A 1 113 ? 25.347 1.271 -7.632 1.00 98.19 113 HIS A C 1
ATOM 891 O O . HIS A 1 113 ? 26.238 1.960 -8.122 1.00 98.19 113 HIS A O 1
ATOM 897 N N . MET A 1 114 ? 24.228 1.793 -7.129 1.00 96.94 114 MET A N 1
ATOM 898 C CA . MET A 1 114 ? 23.917 3.221 -7.183 1.00 96.94 114 MET A CA 1
ATOM 899 C C . MET A 1 114 ? 23.205 3.657 -5.895 1.00 96.94 114 MET A C 1
ATOM 901 O O . MET A 1 114 ? 21.976 3.577 -5.801 1.00 96.94 114 MET A O 1
ATOM 905 N N . PRO A 1 115 ? 23.970 4.096 -4.876 1.00 96.62 115 PRO A N 1
ATOM 906 C CA . PRO A 1 115 ? 23.409 4.656 -3.655 1.00 96.62 115 PRO A CA 1
ATOM 907 C C . PRO A 1 115 ? 22.658 5.958 -3.935 1.00 96.62 115 PRO A C 1
ATOM 909 O O . PRO A 1 115 ? 23.228 6.909 -4.464 1.00 96.62 115 PRO A O 1
ATOM 912 N N . GLU A 1 116 ? 21.406 6.034 -3.500 1.00 95.81 116 GLU A N 1
ATOM 913 C CA . GLU A 1 116 ? 20.538 7.186 -3.743 1.00 95.81 116 GLU A CA 1
ATOM 914 C C . GLU A 1 116 ? 19.604 7.400 -2.552 1.00 95.81 116 GLU A C 1
ATOM 916 O O . GLU A 1 116 ? 19.219 6.446 -1.875 1.00 95.81 116 GLU A O 1
ATOM 921 N N . ASN A 1 117 ? 19.280 8.652 -2.232 1.00 96.44 117 ASN A N 1
ATOM 922 C CA . ASN A 1 117 ? 18.278 8.902 -1.198 1.00 96.44 117 ASN A CA 1
ATOM 923 C C . ASN A 1 117 ? 16.914 8.428 -1.705 1.00 96.44 117 ASN A C 1
ATOM 925 O O . ASN A 1 117 ? 16.569 8.667 -2.859 1.00 96.44 117 ASN A O 1
ATOM 929 N N . LEU A 1 118 ? 16.140 7.773 -0.840 1.00 96.06 118 LEU A N 1
ATOM 930 C CA . LEU A 1 118 ? 14.771 7.417 -1.186 1.00 96.06 118 LEU A CA 1
ATOM 931 C C . LEU A 1 118 ? 13.942 8.679 -1.405 1.00 96.06 118 LEU A C 1
ATOM 933 O O . LEU A 1 118 ? 14.135 9.690 -0.729 1.00 96.06 118 LEU A O 1
ATOM 937 N N . GLN A 1 119 ? 13.002 8.600 -2.341 1.00 94.25 119 GLN A N 1
ATOM 938 C CA . GLN A 1 119 ? 12.081 9.695 -2.572 1.00 94.25 119 GLN A CA 1
ATOM 939 C C . GLN A 1 119 ? 11.108 9.806 -1.399 1.00 94.25 119 GLN A C 1
ATOM 941 O O . GLN A 1 119 ? 10.313 8.904 -1.136 1.00 94.25 119 GLN A O 1
ATOM 946 N N . GLU A 1 120 ? 11.186 10.928 -0.694 1.00 94.31 120 GLU A N 1
ATOM 947 C CA . GLU A 1 120 ? 10.300 11.236 0.418 1.00 94.31 120 GLU A CA 1
ATOM 948 C C . GLU A 1 120 ? 9.025 11.919 -0.073 1.00 94.31 120 GLU A C 1
ATOM 950 O O . GLU A 1 120 ? 9.031 12.732 -1.001 1.00 94.31 120 GLU A O 1
ATOM 955 N N . MET A 1 121 ? 7.928 11.629 0.612 1.00 90.19 121 MET A N 1
ATOM 956 C CA . MET A 1 121 ? 6.669 12.336 0.469 1.00 90.19 121 MET A CA 1
ATOM 957 C C . MET A 1 121 ? 6.278 12.876 1.848 1.00 90.19 121 MET A C 1
ATOM 959 O O . MET A 1 121 ? 5.685 12.147 2.651 1.00 90.19 121 MET A O 1
ATOM 963 N N . PRO A 1 122 ? 6.648 14.130 2.161 1.00 78.88 122 PRO A N 1
ATOM 964 C CA . PRO A 1 122 ? 6.358 14.710 3.461 1.00 78.88 122 PRO A CA 1
ATOM 965 C C . PRO A 1 122 ? 4.848 14.833 3.671 1.00 78.88 122 PRO A C 1
ATOM 967 O O . PRO A 1 122 ? 4.072 14.984 2.722 1.00 78.88 122 PRO A O 1
ATOM 970 N N . ALA A 1 123 ? 4.432 14.795 4.936 1.00 77.19 123 ALA A N 1
ATOM 971 C CA . ALA A 1 123 ? 3.045 15.034 5.299 1.00 77.19 123 ALA A CA 1
ATOM 972 C C . ALA A 1 123 ? 2.605 16.415 4.792 1.00 77.19 123 ALA A C 1
ATOM 974 O O . ALA A 1 123 ? 3.239 17.433 5.078 1.00 77.19 123 ALA A O 1
ATOM 975 N N . ARG A 1 124 ? 1.508 16.452 4.031 1.00 81.44 124 ARG A N 1
ATOM 976 C CA . ARG A 1 124 ? 0.893 17.719 3.629 1.00 81.44 124 ARG A CA 1
ATOM 977 C C . ARG A 1 124 ? 0.211 18.377 4.824 1.00 81.44 124 ARG A C 1
ATOM 979 O O . ARG A 1 124 ? -0.252 17.687 5.732 1.00 81.44 124 ARG A O 1
ATOM 986 N N . SER A 1 125 ? 0.092 19.702 4.787 1.00 80.00 125 SER A N 1
ATOM 987 C CA . SER A 1 125 ? -0.771 20.409 5.730 1.00 80.00 125 SER A CA 1
ATOM 988 C C . SER A 1 125 ? -2.210 19.921 5.577 1.00 80.00 125 SER A C 1
ATOM 990 O O . SER A 1 125 ? -2.711 19.801 4.454 1.00 80.00 125 SER A O 1
ATOM 992 N N . ILE A 1 126 ? -2.843 19.651 6.712 1.00 82.88 126 ILE A N 1
ATOM 993 C CA . ILE A 1 126 ? -4.257 19.301 6.802 1.00 82.88 126 ILE A CA 1
ATOM 994 C C . ILE A 1 126 ? -5.057 20.543 7.162 1.00 82.88 126 ILE A C 1
ATOM 996 O O . ILE A 1 126 ? -4.607 21.348 7.980 1.00 82.88 126 ILE A O 1
ATOM 1000 N N . ASP A 1 127 ? -6.213 20.714 6.533 1.00 87.88 127 ASP A N 1
ATOM 1001 C CA . ASP A 1 127 ? -7.110 21.825 6.849 1.00 87.88 127 ASP A CA 1
ATOM 1002 C C . ASP A 1 127 ? -8.108 21.474 7.965 1.00 87.88 127 ASP A C 1
ATOM 1004 O O . ASP A 1 127 ? -8.171 20.345 8.459 1.00 87.88 127 ASP A O 1
ATOM 1008 N N . GLU A 1 128 ? -8.886 22.466 8.401 1.00 89.94 128 GLU A N 1
ATOM 1009 C CA . GLU A 1 128 ? -9.866 22.302 9.481 1.00 89.94 128 GLU A CA 1
ATOM 1010 C C . GLU A 1 128 ? -10.940 21.256 9.156 1.00 89.94 128 GLU A C 1
ATOM 1012 O O . GLU A 1 128 ? -11.387 20.539 10.054 1.00 89.94 128 GLU A O 1
ATOM 1017 N N . ALA A 1 129 ? -11.330 21.130 7.883 1.00 89.94 129 ALA A N 1
ATOM 1018 C CA . ALA A 1 129 ? -12.319 20.150 7.452 1.00 89.94 129 ALA A CA 1
ATOM 1019 C C . ALA A 1 129 ? -11.753 18.726 7.540 1.00 89.94 129 ALA A C 1
ATOM 1021 O O . ALA A 1 129 ? -12.423 17.828 8.045 1.00 89.94 129 ALA A O 1
ATOM 1022 N N . GLU A 1 130 ? -10.502 18.514 7.130 1.00 88.75 130 GLU A N 1
ATOM 1023 C CA . GLU A 1 130 ? -9.817 17.225 7.269 1.00 88.75 130 GLU A CA 1
ATOM 1024 C C . GLU A 1 130 ? -9.605 16.845 8.734 1.00 88.75 130 GLU A C 1
ATOM 1026 O O . GLU A 1 130 ? -9.831 15.694 9.114 1.00 88.75 130 GLU A O 1
ATOM 1031 N N . VAL A 1 131 ? -9.252 17.814 9.583 1.00 88.56 131 VAL A N 1
ATOM 1032 C CA . VAL A 1 131 ? -9.179 17.601 11.033 1.00 88.56 131 VAL A CA 1
ATOM 1033 C C . VAL A 1 131 ? -10.547 17.200 11.590 1.00 88.56 131 VAL A C 1
ATOM 1035 O O . VAL A 1 131 ? -10.627 16.265 12.389 1.00 88.56 131 VAL A O 1
ATOM 1038 N N . ALA A 1 132 ? -11.626 17.868 11.175 1.00 90.62 132 ALA A N 1
ATOM 1039 C CA . ALA A 1 132 ? -12.979 17.546 11.618 1.00 90.62 132 ALA A CA 1
ATOM 1040 C C . ALA A 1 132 ? -13.410 16.134 11.186 1.00 90.62 132 ALA A C 1
ATOM 1042 O O . ALA A 1 132 ? -13.904 15.372 12.018 1.00 90.62 132 ALA A O 1
ATOM 1043 N N . ILE A 1 133 ? -13.157 15.755 9.930 1.00 90.94 133 ILE A N 1
ATOM 1044 C CA . ILE A 1 133 ? -13.412 14.404 9.405 1.00 90.94 133 ILE A CA 1
ATOM 1045 C C . ILE A 1 133 ? -12.629 13.364 10.214 1.00 90.94 133 ILE A C 1
ATOM 1047 O O . ILE A 1 133 ? -13.209 12.397 10.711 1.00 90.94 133 ILE A O 1
ATOM 1051 N N . GLY A 1 134 ? -11.325 13.584 10.409 1.00 89.06 134 GLY A N 1
ATOM 1052 C CA . GLY A 1 134 ? -10.468 12.681 11.175 1.00 89.06 134 GLY A CA 1
ATOM 1053 C C . GLY A 1 134 ? -10.963 12.483 12.610 1.00 89.06 134 GLY A C 1
ATOM 1054 O O . GLY A 1 134 ? -11.014 11.352 13.091 1.00 89.06 134 GLY A O 1
ATOM 1055 N N . LYS A 1 135 ? -11.402 13.560 13.276 1.00 89.00 135 LYS A N 1
ATOM 1056 C CA . LYS A 1 135 ? -12.008 13.497 14.615 1.00 89.00 135 LYS A CA 1
ATOM 1057 C C . LYS A 1 135 ? -13.313 12.711 14.626 1.00 89.00 135 LYS A C 1
ATOM 1059 O O . LYS A 1 135 ? -13.492 11.863 15.495 1.00 89.00 135 LYS A O 1
ATOM 1064 N N . GLN A 1 136 ? -14.208 12.957 13.670 1.00 90.56 136 GLN A N 1
ATOM 1065 C CA . GLN A 1 136 ? -15.482 12.240 13.590 1.00 90.56 136 GLN A CA 1
ATOM 1066 C C . GLN A 1 136 ? -15.271 10.737 13.410 1.00 90.56 136 GLN A C 1
ATOM 1068 O O . GLN A 1 136 ? -15.910 9.946 14.103 1.00 90.56 136 GLN A O 1
ATOM 1073 N N . ILE A 1 137 ? -14.350 10.341 12.531 1.00 91.94 137 ILE A N 1
ATOM 1074 C CA . ILE A 1 137 ? -14.030 8.931 12.308 1.00 91.94 137 ILE A CA 1
ATOM 1075 C C . ILE A 1 137 ? -13.400 8.322 13.565 1.00 91.94 137 ILE A C 1
ATOM 1077 O O . ILE A 1 137 ? -13.872 7.293 14.047 1.00 91.94 137 ILE A O 1
ATOM 1081 N N . ALA A 1 138 ? -12.384 8.971 14.141 1.00 89.00 138 ALA A N 1
ATOM 1082 C CA . ALA A 1 138 ? -11.688 8.464 15.321 1.00 89.00 138 ALA A CA 1
ATOM 1083 C C . ALA A 1 138 ? -12.615 8.289 16.533 1.00 89.00 138 ALA A C 1
ATOM 1085 O O . ALA A 1 138 ? -12.536 7.278 17.221 1.00 89.00 138 ALA A O 1
ATOM 1086 N N . GLN A 1 139 ? -13.488 9.265 16.799 1.00 89.00 139 GLN A N 1
ATOM 1087 C CA . GLN A 1 139 ? -14.310 9.289 18.012 1.00 89.00 139 GLN A CA 1
ATOM 1088 C C . GLN A 1 139 ? -15.562 8.417 17.912 1.00 89.00 139 GLN A C 1
ATOM 1090 O O . GLN A 1 139 ? -16.005 7.886 18.928 1.00 89.00 139 GLN A O 1
ATOM 1095 N N . ASN A 1 140 ? -16.137 8.278 16.714 1.00 90.31 140 ASN A N 1
ATOM 1096 C CA . ASN A 1 140 ? -17.428 7.607 16.544 1.00 90.31 140 ASN A CA 1
ATOM 1097 C C . ASN A 1 140 ? -17.311 6.226 15.893 1.00 90.31 140 ASN A C 1
ATOM 1099 O O . ASN A 1 140 ? -18.201 5.396 16.069 1.00 90.31 140 ASN A O 1
ATOM 1103 N N . LEU A 1 141 ? -16.253 5.973 15.115 1.00 92.00 141 LEU A N 1
ATOM 1104 C CA . LEU A 1 141 ? -16.169 4.786 14.263 1.00 92.00 141 LEU A CA 1
ATOM 1105 C C . LEU A 1 141 ? -14.979 3.884 14.599 1.00 92.00 141 LEU A C 1
ATOM 1107 O O . LEU A 1 141 ? -15.093 2.675 14.419 1.00 92.00 141 LEU A O 1
ATOM 1111 N N . VAL A 1 142 ? -13.872 4.401 15.131 1.00 92.81 142 VAL A N 1
ATOM 1112 C CA . VAL A 1 142 ? -12.730 3.552 15.506 1.00 92.81 142 VAL A CA 1
ATOM 1113 C C . VAL A 1 142 ? -12.905 3.013 16.927 1.00 92.81 142 VAL A C 1
ATOM 1115 O O . VAL A 1 142 ? -12.949 3.767 17.895 1.00 92.81 142 VAL A O 1
ATOM 1118 N N . GLU A 1 143 ? -12.986 1.690 17.059 1.00 92.44 143 GLU A N 1
ATOM 1119 C CA . GLU A 1 143 ? -13.113 1.005 18.351 1.00 92.44 143 GLU A CA 1
ATOM 1120 C C . GLU A 1 143 ? -11.775 0.443 18.847 1.00 92.44 143 GLU A C 1
ATOM 1122 O O . GLU A 1 143 ? -10.848 0.180 18.076 1.00 92.44 143 GLU A O 1
ATOM 1127 N N . ASN A 1 144 ? -11.681 0.198 20.157 1.00 94.62 144 ASN A N 1
ATOM 1128 C CA . ASN A 1 144 ? -10.546 -0.525 20.728 1.00 94.62 144 ASN A CA 1
ATOM 1129 C C . ASN A 1 144 ? -10.438 -1.924 20.109 1.00 94.62 144 ASN A C 1
ATOM 1131 O O . ASN A 1 144 ? -11.418 -2.670 20.010 1.00 94.62 144 ASN A O 1
ATOM 1135 N N . GLY A 1 145 ? -9.223 -2.308 19.728 1.00 95.62 145 GLY A N 1
ATOM 1136 C CA . GLY A 1 145 ? -8.997 -3.582 19.060 1.00 95.62 145 GLY A CA 1
ATOM 1137 C C . GLY A 1 145 ? -9.377 -3.630 17.583 1.00 95.62 145 GLY A C 1
ATOM 1138 O O . GLY A 1 145 ? -9.391 -4.728 17.025 1.00 95.62 145 GLY A O 1
ATOM 1139 N N . ALA A 1 146 ? -9.714 -2.495 16.963 1.00 96.44 146 ALA A N 1
ATOM 1140 C CA . ALA A 1 146 ? -9.956 -2.421 15.528 1.00 96.44 146 ALA A CA 1
ATOM 1141 C C . ALA A 1 146 ? -8.692 -2.712 14.715 1.00 96.44 146 ALA A C 1
ATOM 1143 O O . ALA A 1 146 ? -7.587 -2.332 15.106 1.00 96.44 146 ALA A O 1
ATOM 1144 N N . THR A 1 147 ? -8.864 -3.358 13.560 1.00 98.00 147 THR A N 1
ATOM 1145 C CA . THR A 1 147 ? -7.787 -3.524 12.577 1.00 98.00 147 THR A CA 1
ATOM 1146 C C . THR A 1 147 ? -7.921 -2.449 11.513 1.00 98.00 147 THR A C 1
ATOM 1148 O O . THR A 1 147 ? -8.877 -2.445 10.743 1.00 98.00 147 THR A O 1
ATOM 1151 N N . LEU A 1 148 ? -6.973 -1.523 11.483 1.00 96.75 148 LEU A N 1
ATOM 1152 C CA . LEU A 1 148 ? -7.020 -0.354 10.622 1.00 96.75 148 LEU A CA 1
ATOM 1153 C C . LEU A 1 148 ? -6.459 -0.660 9.232 1.00 96.75 148 LEU A C 1
ATOM 1155 O O . LEU A 1 148 ? -5.365 -1.220 9.104 1.00 96.75 148 LEU A O 1
ATOM 1159 N N . GLN A 1 149 ? -7.186 -0.194 8.218 1.00 96.12 149 GLN A N 1
ATOM 1160 C CA . GLN A 1 149 ? -6.641 0.163 6.914 1.00 96.12 149 GLN A CA 1
ATOM 1161 C C . GLN A 1 149 ? -6.883 1.653 6.680 1.00 96.12 149 GLN A C 1
ATOM 1163 O O . GLN A 1 149 ? -7.990 2.153 6.883 1.00 96.12 149 GLN A O 1
ATOM 1168 N N . MET A 1 150 ? -5.845 2.358 6.240 1.00 87.00 150 MET A N 1
ATOM 1169 C CA . MET A 1 150 ? -5.933 3.773 5.893 1.00 87.00 150 MET A CA 1
ATOM 1170 C C . MET A 1 150 ? -4.957 4.126 4.776 1.00 87.00 150 MET A C 1
ATOM 1172 O O . MET A 1 150 ? -3.924 3.477 4.617 1.00 87.00 150 MET A O 1
ATOM 1176 N N . GLY A 1 151 ? -5.300 5.157 4.004 1.00 75.81 151 GLY A N 1
ATOM 1177 C CA . GLY A 1 151 ? -4.424 5.712 2.978 1.00 75.81 151 GLY A CA 1
ATOM 1178 C C . GLY A 1 151 ? -3.472 6.804 3.490 1.00 75.81 151 GLY A C 1
ATOM 1179 O O . GLY A 1 151 ? -3.193 6.920 4.683 1.00 75.81 151 GLY A O 1
ATOM 1180 N N . ILE A 1 152 ? -2.996 7.653 2.572 1.00 62.91 152 ILE A N 1
ATOM 1181 C CA . ILE A 1 152 ? -2.209 8.856 2.889 1.00 62.91 152 ILE A CA 1
ATOM 1182 C C . ILE A 1 152 ? -3.174 9.929 3.408 1.00 62.91 152 ILE A C 1
ATOM 1184 O O . ILE A 1 152 ? -3.698 10.750 2.655 1.00 62.91 152 ILE A O 1
ATOM 1188 N N . GLY A 1 153 ? -3.449 9.900 4.704 1.00 56.53 153 GLY A N 1
ATOM 1189 C CA . GLY A 1 153 ? -4.323 10.858 5.369 1.00 56.53 153 GLY A CA 1
ATOM 1190 C C . GLY A 1 153 ? -4.179 10.732 6.875 1.00 56.53 153 GLY A C 1
ATOM 1191 O O . GLY A 1 153 ? -3.899 9.651 7.389 1.00 56.53 153 GLY A O 1
ATOM 1192 N N . SER A 1 154 ? -4.305 11.845 7.589 1.00 54.12 154 SER A N 1
ATOM 1193 C CA . SER A 1 154 ? -4.187 11.829 9.039 1.00 54.12 154 SER A CA 1
ATOM 1194 C C . SER A 1 154 ? -5.497 11.357 9.670 1.00 54.12 154 SER A C 1
ATOM 1196 O O . SER A 1 154 ? -6.585 11.809 9.322 1.00 54.12 154 SER A O 1
ATOM 1198 N N . ILE A 1 155 ? -5.381 10.485 10.668 1.00 57.56 155 ILE A N 1
ATOM 1199 C CA . ILE A 1 155 ? -6.369 10.386 11.742 1.00 57.56 155 ILE A CA 1
ATOM 1200 C C . ILE A 1 155 ? -5.640 10.853 12.999 1.00 57.56 155 ILE A C 1
ATOM 1202 O O . ILE A 1 155 ? -5.058 10.031 13.707 1.00 57.56 155 ILE A O 1
ATOM 1206 N N . PRO A 1 156 ? -5.599 12.172 13.265 1.00 50.25 156 PRO A N 1
ATOM 1207 C CA . PRO A 1 156 ? -4.798 12.714 14.360 1.00 50.25 156 PRO A CA 1
ATOM 1208 C C . PRO A 1 156 ? -5.238 12.208 15.743 1.00 50.25 156 PRO A C 1
ATOM 1210 O O . PRO A 1 156 ? -4.446 12.218 16.676 1.00 50.25 156 PRO A O 1
ATOM 1213 N N . ASP A 1 157 ? -6.493 11.764 15.882 1.00 50.09 157 ASP A N 1
ATOM 1214 C CA . ASP A 1 157 ? -7.148 11.581 17.185 1.00 50.09 157 ASP A CA 1
ATOM 1215 C C . ASP A 1 157 ? -7.398 10.109 17.575 1.00 50.09 157 ASP A C 1
ATOM 1217 O O . ASP A 1 157 ? -8.074 9.820 18.563 1.00 50.09 157 ASP A O 1
ATOM 1221 N N . ALA A 1 158 ? -6.819 9.146 16.845 1.00 53.31 158 ALA A N 1
ATOM 1222 C CA . ALA A 1 158 ? -6.904 7.727 17.215 1.00 53.31 158 ALA A CA 1
ATOM 1223 C C . ALA A 1 158 ? -6.141 7.393 18.517 1.00 53.31 158 ALA A C 1
ATOM 1225 O O . ALA A 1 158 ? -6.287 6.295 19.049 1.00 53.31 158 ALA A O 1
ATOM 1226 N N . ALA A 1 159 ? -5.372 8.331 19.084 1.00 53.06 159 ALA A N 1
ATOM 1227 C CA . ALA A 1 159 ? -4.554 8.132 20.285 1.00 53.06 159 ALA A CA 1
ATOM 1228 C C . ALA A 1 159 ? -5.341 7.693 21.539 1.00 53.06 159 ALA A C 1
ATOM 1230 O O . ALA A 1 159 ? -4.754 7.163 22.481 1.00 53.06 159 ALA A O 1
ATOM 1231 N N . ARG A 1 160 ? -6.667 7.890 21.576 1.00 63.31 160 ARG A N 1
ATOM 1232 C CA . ARG A 1 160 ? -7.517 7.398 22.678 1.00 63.31 160 ARG A CA 1
ATOM 1233 C C . ARG A 1 160 ? -7.874 5.917 22.558 1.00 63.31 160 ARG A C 1
ATOM 1235 O O . ARG A 1 160 ? -8.272 5.316 23.557 1.00 63.31 160 ARG A O 1
ATOM 1242 N N . THR A 1 161 ? -7.750 5.348 21.363 1.00 80.12 161 THR A N 1
ATOM 1243 C CA . THR A 1 161 ? -8.031 3.934 21.110 1.00 80.12 161 THR A CA 1
ATOM 1244 C C . THR A 1 161 ? -6.800 3.082 21.396 1.00 80.12 161 THR A C 1
ATOM 1246 O O . THR A 1 161 ? -5.665 3.519 21.226 1.00 80.12 161 THR A O 1
ATOM 1249 N N . LYS A 1 162 ? -7.027 1.873 21.903 1.00 88.69 162 LYS A N 1
ATOM 1250 C CA . LYS A 1 162 ? -5.989 0.948 22.363 1.00 88.69 162 LYS A CA 1
ATOM 1251 C C . LYS A 1 162 ? -6.128 -0.403 21.681 1.00 88.69 162 LYS A C 1
ATOM 1253 O O . LYS A 1 162 ? -7.202 -0.767 21.196 1.00 88.69 162 LYS A O 1
ATOM 1258 N N . ASP A 1 163 ? -5.036 -1.157 21.703 1.00 95.62 163 ASP A N 1
ATOM 1259 C CA . ASP A 1 163 ? -4.915 -2.492 21.114 1.00 95.62 163 ASP A CA 1
ATOM 1260 C C . ASP A 1 163 ? -5.210 -2.548 19.610 1.00 95.62 163 ASP A C 1
ATOM 1262 O O . ASP A 1 163 ? -5.645 -3.580 19.096 1.00 95.62 163 ASP A O 1
ATOM 1266 N N . LEU A 1 164 ? -4.990 -1.443 18.899 1.00 96.88 164 LEU A N 1
ATOM 1267 C CA . LEU A 1 164 ? -5.228 -1.371 17.466 1.00 96.88 164 LEU A CA 1
ATOM 1268 C C . LEU A 1 164 ? -4.326 -2.350 16.710 1.00 96.88 164 LEU A C 1
ATOM 1270 O O . LEU A 1 164 ? -3.165 -2.583 17.070 1.00 96.88 164 LEU A O 1
ATOM 1274 N N . GLY A 1 165 ? -4.866 -2.893 15.627 1.00 98.00 165 GLY A N 1
ATOM 1275 C CA . GLY A 1 165 ? -4.127 -3.606 14.599 1.00 98.00 165 GLY A CA 1
ATOM 1276 C C . GLY A 1 165 ? -3.964 -2.771 13.334 1.00 98.00 165 GLY A C 1
ATOM 1277 O O . GLY A 1 165 ? -4.724 -1.838 13.096 1.00 98.00 165 GLY A O 1
ATOM 1278 N N . VAL A 1 166 ? -3.005 -3.141 12.490 1.00 98.12 166 VAL A N 1
ATOM 1279 C CA . VAL A 1 166 ? -2.811 -2.583 11.149 1.00 98.12 166 VAL A CA 1
ATOM 1280 C C . VAL A 1 166 ? -2.685 -3.722 10.145 1.00 98.12 166 VAL A C 1
ATOM 1282 O O . VAL A 1 166 ? -1.767 -4.546 10.220 1.00 98.12 166 VAL A O 1
ATOM 1285 N N . HIS A 1 167 ? -3.621 -3.770 9.204 1.00 98.62 167 HIS A N 1
ATOM 1286 C CA . HIS A 1 167 ? -3.569 -4.601 8.003 1.00 98.62 167 HIS A CA 1
ATOM 1287 C C . HIS A 1 167 ? -4.047 -3.713 6.863 1.00 98.62 167 HIS A C 1
ATOM 1289 O O . HIS A 1 167 ? -5.244 -3.481 6.732 1.00 98.62 167 HIS A O 1
ATOM 1295 N N . SER A 1 168 ? -3.108 -3.160 6.104 1.00 97.38 168 SER A N 1
ATOM 1296 C CA . SER A 1 168 ? -3.369 -2.083 5.149 1.00 97.38 168 SER A CA 1
ATOM 1297 C C . SER A 1 168 ? -2.778 -2.402 3.778 1.00 97.38 168 SER A C 1
ATOM 1299 O O . SER A 1 168 ? -1.933 -3.282 3.648 1.00 97.38 168 SER A O 1
ATOM 1301 N N . GLU A 1 169 ? -3.210 -1.682 2.746 1.00 96.88 169 GLU A N 1
ATOM 1302 C CA . GLU A 1 169 ? -2.512 -1.650 1.454 1.00 96.88 169 GLU A CA 1
ATOM 1303 C C . GLU A 1 169 ? -1.146 -0.972 1.609 1.00 96.88 169 GLU A C 1
ATOM 1305 O O . GLU A 1 169 ? -0.112 -1.482 1.179 1.00 96.88 169 GLU A O 1
ATOM 1310 N N . MET A 1 170 ? -1.172 0.184 2.271 1.00 94.88 170 MET A N 1
ATOM 1311 C CA . MET A 1 170 ? -0.017 1.017 2.549 1.00 94.88 170 MET A CA 1
ATOM 1312 C C . MET A 1 170 ? -0.139 1.700 3.906 1.00 94.88 170 MET A C 1
ATOM 1314 O O . MET A 1 170 ? -1.233 1.812 4.462 1.00 94.88 170 MET A O 1
ATOM 1318 N N . PHE A 1 171 ? 0.971 2.209 4.428 1.00 94.56 171 PHE A N 1
ATOM 1319 C CA . PHE A 1 171 ? 0.940 3.183 5.513 1.00 94.56 171 PHE A CA 1
ATOM 1320 C C . PHE A 1 171 ? 2.045 4.231 5.374 1.00 94.56 171 PHE A C 1
ATOM 1322 O O . PHE A 1 171 ? 2.974 4.088 4.577 1.00 94.56 171 PHE A O 1
ATOM 1329 N N . SER A 1 172 ? 1.916 5.288 6.171 1.00 92.69 172 SER A N 1
ATOM 1330 C CA . SER A 1 172 ? 2.817 6.437 6.213 1.00 92.69 172 SER A CA 1
ATOM 1331 C C . SER A 1 172 ? 3.218 6.776 7.652 1.00 92.69 172 SER A C 1
ATOM 1333 O O . SER A 1 172 ? 2.912 6.043 8.599 1.00 92.69 172 SER A O 1
ATOM 1335 N N . ASP A 1 173 ? 3.882 7.917 7.824 1.00 92.31 173 ASP A N 1
ATOM 1336 C CA . ASP A 1 173 ? 4.368 8.452 9.096 1.00 92.31 173 ASP A CA 1
ATOM 1337 C C . ASP A 1 173 ? 3.321 8.453 10.228 1.00 92.31 173 ASP A C 1
ATOM 1339 O O . ASP A 1 173 ? 3.685 8.248 11.385 1.00 92.31 173 ASP A O 1
ATOM 1343 N N . GLY A 1 174 ? 2.028 8.609 9.920 1.00 89.25 174 GLY A N 1
ATOM 1344 C CA . GLY A 1 174 ? 0.964 8.622 10.933 1.00 89.25 174 GLY A CA 1
ATOM 1345 C C . GLY A 1 174 ? 0.800 7.294 11.685 1.00 89.25 174 GLY A C 1
ATOM 1346 O O . GLY A 1 174 ? 0.522 7.291 12.883 1.00 89.25 174 GLY A O 1
ATOM 1347 N N . ILE A 1 175 ? 1.039 6.154 11.025 1.00 92.25 175 ILE A N 1
ATOM 1348 C CA . ILE A 1 175 ? 1.050 4.841 11.697 1.00 92.25 175 ILE A CA 1
ATOM 1349 C C . ILE A 1 175 ? 2.280 4.700 12.596 1.00 92.25 175 ILE A C 1
ATOM 1351 O O . ILE A 1 175 ? 2.198 4.066 13.649 1.00 92.25 175 ILE A O 1
ATOM 1355 N N . VAL A 1 176 ? 3.404 5.322 12.227 1.00 93.94 176 VAL A N 1
ATOM 1356 C CA . VAL A 1 176 ? 4.600 5.365 13.079 1.00 93.94 176 VAL A CA 1
ATOM 1357 C C . VAL A 1 176 ? 4.301 6.146 14.356 1.00 93.94 176 VAL A C 1
ATOM 1359 O O . VAL A 1 176 ? 4.551 5.632 15.444 1.00 93.94 176 VAL A O 1
ATOM 1362 N N . ASP A 1 177 ? 3.695 7.332 14.234 1.00 91.56 177 ASP A N 1
ATOM 1363 C CA . ASP A 1 177 ? 3.265 8.141 15.383 1.00 91.56 177 ASP A CA 1
ATOM 1364 C C . ASP A 1 177 ? 2.331 7.364 16.306 1.00 91.56 177 ASP A C 1
ATOM 1366 O O . ASP A 1 177 ? 2.568 7.260 17.509 1.00 91.56 177 ASP A O 1
ATOM 1370 N N . LEU A 1 178 ? 1.289 6.756 15.739 1.00 90.50 178 LEU A N 1
ATOM 1371 C CA . LEU A 1 178 ? 0.296 6.018 16.513 1.00 90.50 178 LEU A CA 1
ATOM 1372 C C . LEU A 1 178 ? 0.871 4.741 17.148 1.00 90.50 178 LEU A C 1
ATOM 1374 O O . LEU A 1 178 ? 0.405 4.293 18.194 1.00 90.50 178 LEU A O 1
ATOM 1378 N N . THR A 1 179 ? 1.913 4.159 16.555 1.00 94.00 179 THR A N 1
ATOM 1379 C CA . THR A 1 179 ? 2.648 3.051 17.173 1.00 94.00 179 THR A CA 1
ATOM 1380 C C . THR A 1 179 ? 3.450 3.533 18.380 1.00 94.00 179 THR A C 1
ATOM 1382 O O . THR A 1 179 ? 3.447 2.878 19.419 1.00 94.00 179 THR A O 1
ATOM 1385 N N . GLN A 1 180 ? 4.099 4.695 18.280 1.00 93.44 180 GLN A N 1
ATOM 1386 C CA . GLN A 1 180 ? 4.925 5.257 19.354 1.00 93.44 180 GLN A CA 1
ATOM 1387 C C . GLN A 1 180 ? 4.118 5.660 20.596 1.00 93.44 180 GLN A C 1
ATOM 1389 O O . GLN A 1 180 ? 4.666 5.660 21.696 1.00 93.44 180 GLN A O 1
ATOM 1394 N N . THR A 1 181 ? 2.817 5.936 20.461 1.00 93.00 181 THR A N 1
ATOM 1395 C CA . THR A 1 181 ? 1.927 6.160 21.617 1.00 93.00 181 THR A CA 1
ATOM 1396 C C . THR A 1 181 ? 1.527 4.869 22.342 1.00 93.00 181 THR A C 1
ATOM 1398 O O . THR A 1 181 ? 0.930 4.931 23.416 1.00 93.00 181 THR A O 1
ATOM 1401 N N . GLY A 1 182 ? 1.829 3.697 21.771 1.00 92.75 182 GLY A N 1
ATOM 1402 C CA . GLY A 1 182 ? 1.407 2.390 22.280 1.00 92.75 182 GLY A CA 1
ATOM 1403 C C . GLY A 1 182 ? -0.024 1.995 21.897 1.00 92.75 182 GLY A C 1
ATOM 1404 O O . GLY A 1 182 ? -0.515 0.967 22.362 1.00 92.75 182 GLY A O 1
ATOM 1405 N N . ALA A 1 183 ? -0.706 2.781 21.057 1.00 94.19 183 ALA A N 1
ATOM 1406 C CA . ALA A 1 183 ? -2.064 2.475 20.614 1.00 94.19 183 ALA A CA 1
ATOM 1407 C C . ALA A 1 183 ? -2.113 1.260 19.670 1.00 94.19 183 ALA A C 1
ATOM 1409 O O . ALA A 1 183 ? -3.036 0.449 19.764 1.00 94.19 183 ALA A O 1
ATOM 1410 N N . ILE A 1 184 ? -1.115 1.110 18.788 1.00 96.12 184 ILE A N 1
ATOM 1411 C CA . ILE A 1 184 ? -0.986 -0.040 17.881 1.00 96.12 184 ILE A CA 1
ATOM 1412 C C . ILE A 1 184 ? -0.168 -1.140 18.553 1.00 96.12 184 ILE A C 1
ATOM 1414 O O . ILE A 1 184 ? 1.037 -1.004 18.752 1.00 96.12 184 ILE A O 1
ATOM 1418 N N . THR A 1 185 ? -0.817 -2.268 18.833 1.00 97.75 185 THR A N 1
ATOM 1419 C CA . THR A 1 185 ? -0.168 -3.463 19.399 1.00 97.75 185 THR A CA 1
ATOM 1420 C C . THR A 1 185 ? -0.249 -4.663 18.465 1.00 97.75 185 THR A C 1
ATOM 1422 O O . THR A 1 185 ? 0.551 -5.588 18.579 1.00 97.75 185 THR A O 1
ATOM 1425 N N . ASN A 1 186 ? -1.216 -4.672 17.538 1.00 98.38 186 ASN A N 1
ATOM 1426 C CA . ASN A 1 186 ? -1.560 -5.816 16.692 1.00 98.38 186 ASN A CA 1
ATOM 1427 C C . ASN A 1 186 ? -1.920 -7.096 17.473 1.00 98.38 186 ASN A C 1
ATOM 1429 O O . ASN A 1 186 ? -2.022 -8.164 16.869 1.00 98.38 186 ASN A O 1
ATOM 1433 N N . ALA A 1 187 ? -2.128 -7.016 18.792 1.00 97.94 187 ALA A N 1
ATOM 1434 C CA . ALA A 1 187 ? -2.305 -8.183 19.658 1.00 97.94 187 ALA A CA 1
ATOM 1435 C C . ALA A 1 187 ? -3.628 -8.922 19.414 1.00 97.94 187 ALA A C 1
ATOM 1437 O O . ALA A 1 187 ? -3.730 -10.116 19.677 1.00 97.94 187 ALA A O 1
ATOM 1438 N N . ARG A 1 188 ? -4.641 -8.216 18.898 1.00 97.50 188 ARG A N 1
ATOM 1439 C CA . ARG A 1 188 ? -5.972 -8.779 18.630 1.00 97.50 188 ARG A CA 1
ATOM 1440 C C . ARG A 1 188 ? -6.153 -9.282 17.201 1.00 97.50 188 ARG A C 1
ATOM 1442 O O . ARG A 1 188 ? -7.154 -9.931 16.922 1.00 97.50 188 ARG A O 1
ATOM 1449 N N . LYS A 1 189 ? -5.215 -8.994 16.292 1.00 98.44 189 LYS A N 1
ATOM 1450 C CA . LYS A 1 189 ? -5.310 -9.455 14.902 1.00 98.44 189 LYS A CA 1
ATOM 1451 C C . LYS A 1 189 ? -5.318 -10.982 14.841 1.00 98.44 189 LYS A C 1
ATOM 1453 O O . LYS A 1 189 ? -4.566 -11.635 15.557 1.00 98.44 189 LYS A O 1
ATOM 1458 N N . LYS A 1 190 ? -6.121 -11.541 13.934 1.00 97.81 190 LYS A N 1
ATOM 1459 C CA . LYS A 1 190 ? -6.132 -12.984 13.645 1.00 97.81 190 LYS A CA 1
ATOM 1460 C C . LYS A 1 190 ? -5.049 -13.344 12.635 1.00 97.81 190 LYS A C 1
ATOM 1462 O O . LYS A 1 190 ? -4.364 -14.354 12.772 1.00 97.81 190 LYS A O 1
ATOM 1467 N N . ILE A 1 191 ? -4.871 -12.490 11.632 1.00 98.00 191 ILE A N 1
ATOM 1468 C CA . ILE A 1 191 ? -3.856 -12.654 10.601 1.00 98.00 191 ILE A CA 1
ATOM 1469 C C . ILE A 1 191 ? -2.600 -11.909 11.036 1.00 98.00 191 ILE A C 1
ATOM 1471 O O . ILE A 1 191 ? -2.638 -10.697 11.234 1.00 98.00 191 ILE A O 1
ATOM 1475 N N . LYS A 1 192 ? -1.477 -12.625 11.153 1.00 98.06 192 LYS A N 1
ATOM 1476 C CA . LYS A 1 192 ? -0.173 -12.059 11.551 1.00 98.06 192 LYS A CA 1
ATOM 1477 C C . LYS A 1 192 ? -0.271 -11.254 12.873 1.00 98.06 192 LYS A C 1
ATOM 1479 O O . LYS A 1 192 ? -0.011 -10.045 12.874 1.00 98.06 192 LYS A O 1
ATOM 1484 N N . PRO A 1 193 ? -0.681 -11.890 13.992 1.00 98.38 193 PRO A N 1
ATOM 1485 C CA . PRO A 1 193 ? -0.766 -11.221 15.291 1.00 98.38 193 PRO A CA 1
ATOM 1486 C C . PRO A 1 193 ? 0.582 -10.613 15.692 1.00 98.38 193 PRO A C 1
ATOM 1488 O O . PRO A 1 193 ? 1.641 -11.183 15.428 1.00 98.38 193 PRO A O 1
ATOM 1491 N N . GLY A 1 194 ? 0.541 -9.440 16.324 1.00 98.25 194 GLY A N 1
ATOM 1492 C CA . GLY A 1 194 ? 1.741 -8.719 16.757 1.00 98.25 194 GLY A CA 1
ATOM 1493 C C . GLY A 1 194 ? 2.543 -8.062 15.625 1.00 98.25 194 GLY A C 1
ATOM 1494 O O . GLY A 1 194 ? 3.663 -7.622 15.869 1.00 98.25 194 GLY A O 1
ATOM 1495 N N . LYS A 1 195 ? 2.001 -7.994 14.398 1.00 98.62 195 LYS A N 1
ATOM 1496 C CA . LYS A 1 195 ? 2.663 -7.389 13.231 1.00 98.62 195 LYS A CA 1
ATOM 1497 C C . LYS A 1 195 ? 1.787 -6.348 12.547 1.00 98.62 195 LYS A C 1
ATOM 1499 O O . LYS A 1 195 ? 0.618 -6.617 12.251 1.00 98.62 195 LYS A O 1
ATOM 1504 N N . ILE A 1 196 ? 2.383 -5.211 12.207 1.00 98.69 196 ILE A N 1
ATOM 1505 C CA . ILE A 1 196 ? 1.884 -4.315 11.164 1.00 98.69 196 ILE A CA 1
ATOM 1506 C C . ILE A 1 196 ? 2.081 -5.028 9.826 1.00 98.69 196 ILE A C 1
ATOM 1508 O O . ILE A 1 196 ? 3.191 -5.458 9.513 1.00 98.69 196 ILE A O 1
ATOM 1512 N N . VAL A 1 197 ? 1.006 -5.157 9.050 1.00 98.69 197 VAL A N 1
ATOM 1513 C CA . VAL A 1 197 ? 1.025 -5.782 7.720 1.00 98.69 197 VAL A CA 1
ATOM 1514 C C . VAL A 1 197 ? 0.643 -4.747 6.676 1.00 98.69 197 VAL A C 1
ATOM 1516 O O . VAL A 1 197 ? -0.374 -4.068 6.834 1.00 98.69 197 VAL A O 1
ATOM 1519 N N . SER A 1 198 ? 1.454 -4.640 5.625 1.00 98.31 198 SER A N 1
ATOM 1520 C CA . SER A 1 198 ? 1.221 -3.721 4.509 1.00 98.31 198 SER A CA 1
ATOM 1521 C C . SER A 1 198 ? 1.804 -4.253 3.198 1.00 98.31 198 SER A C 1
ATOM 1523 O O . SER A 1 198 ? 2.591 -5.191 3.232 1.00 98.31 198 SER A O 1
ATOM 1525 N N . GLY A 1 199 ? 1.425 -3.707 2.044 1.00 98.12 199 GLY A N 1
ATOM 1526 C CA . GLY A 1 199 ? 2.047 -4.032 0.753 1.00 98.12 199 GLY A CA 1
ATOM 1527 C C . GLY A 1 199 ? 3.266 -3.158 0.456 1.00 98.12 199 GLY A C 1
ATOM 1528 O O . GLY A 1 199 ? 4.279 -3.622 -0.069 1.00 98.12 199 GLY A O 1
ATOM 1529 N N . PHE A 1 200 ? 3.175 -1.886 0.836 1.00 97.88 200 PHE A N 1
ATOM 1530 C CA . PHE A 1 200 ? 4.231 -0.890 0.674 1.00 97.88 200 PHE A CA 1
ATOM 1531 C C . PHE A 1 200 ? 4.106 0.226 1.722 1.00 97.88 200 PHE A C 1
ATOM 1533 O O . PHE A 1 200 ? 3.177 0.227 2.537 1.00 97.88 200 PHE A O 1
ATOM 1540 N N . VAL A 1 201 ? 5.048 1.169 1.731 1.00 96.25 201 VAL A N 1
ATOM 1541 C CA . VAL A 1 201 ? 4.960 2.413 2.508 1.00 96.25 201 VAL A CA 1
ATOM 1542 C C . VAL A 1 201 ? 5.250 3.624 1.636 1.00 96.25 201 VAL A C 1
ATOM 1544 O O . VAL A 1 201 ? 6.053 3.558 0.708 1.00 96.25 201 VAL A O 1
ATOM 1547 N N . ILE A 1 202 ? 4.635 4.754 1.978 1.00 93.56 202 ILE A N 1
ATOM 1548 C CA . ILE A 1 202 ? 4.969 6.061 1.407 1.00 93.56 202 ILE A CA 1
ATOM 1549 C C . ILE A 1 202 ? 5.005 7.074 2.549 1.00 93.56 202 ILE A C 1
ATOM 1551 O O . ILE A 1 202 ? 4.067 7.153 3.340 1.00 93.56 202 ILE A O 1
ATOM 1555 N N . GLY A 1 203 ? 6.069 7.865 2.643 1.00 93.12 203 GLY A N 1
ATOM 1556 C CA . GLY A 1 203 ? 6.209 8.871 3.691 1.00 93.12 203 GLY A CA 1
ATOM 1557 C C . GLY A 1 203 ? 7.576 9.531 3.662 1.00 93.12 203 GLY A C 1
ATOM 1558 O O . GLY A 1 203 ? 8.200 9.626 2.604 1.00 93.12 203 GLY A O 1
ATOM 1559 N N . SER A 1 204 ? 8.037 9.988 4.821 1.00 94.38 204 SER A N 1
ATOM 1560 C CA . SER A 1 204 ? 9.373 10.567 4.969 1.00 94.38 204 SER A CA 1
ATOM 1561 C C . SER A 1 204 ? 10.405 9.515 5.389 1.00 94.38 204 SER A C 1
ATOM 1563 O O . SER A 1 204 ? 10.087 8.346 5.629 1.00 94.38 204 SER A O 1
ATOM 1565 N N . ASN A 1 205 ? 11.652 9.941 5.594 1.00 96.06 205 ASN A N 1
ATOM 1566 C CA . ASN A 1 205 ? 12.679 9.115 6.233 1.00 96.06 205 ASN A CA 1
ATOM 1567 C C . ASN A 1 205 ? 12.232 8.520 7.575 1.00 96.06 205 ASN A C 1
ATOM 1569 O O . ASN A 1 205 ? 12.767 7.497 7.998 1.00 96.06 205 ASN A O 1
ATOM 1573 N N . LYS A 1 206 ? 11.240 9.116 8.245 1.00 95.81 206 LYS A N 1
ATOM 1574 C CA . LYS A 1 206 ? 10.652 8.561 9.463 1.00 95.81 206 LYS A CA 1
ATOM 1575 C C . LYS A 1 206 ? 10.097 7.155 9.247 1.00 95.81 206 LYS A C 1
ATOM 1577 O O . LYS A 1 206 ? 10.483 6.246 9.983 1.00 95.81 206 LYS A O 1
ATOM 1582 N N . VAL A 1 207 ? 9.217 6.957 8.260 1.00 96.00 207 VAL A N 1
ATOM 1583 C CA . VAL A 1 207 ? 8.648 5.627 7.997 1.00 96.00 207 VAL A CA 1
ATOM 1584 C C . VAL A 1 207 ? 9.701 4.671 7.448 1.00 96.00 207 VAL A C 1
ATOM 1586 O O . VAL A 1 207 ? 9.733 3.515 7.864 1.00 96.00 207 VAL A O 1
ATOM 1589 N N . PHE A 1 208 ? 10.626 5.149 6.611 1.00 97.88 208 PHE A N 1
ATOM 1590 C CA . PHE A 1 208 ? 11.711 4.312 6.091 1.00 97.88 208 PHE A CA 1
ATOM 1591 C C . PHE A 1 208 ? 12.621 3.786 7.210 1.00 97.88 208 PHE A C 1
ATOM 1593 O O . PHE A 1 208 ? 12.897 2.589 7.266 1.00 97.88 208 PHE A O 1
ATOM 1600 N N . ASN A 1 209 ? 13.008 4.638 8.163 1.00 98.00 209 ASN A N 1
ATOM 1601 C CA . ASN A 1 209 ? 13.778 4.219 9.335 1.00 98.00 209 ASN A CA 1
ATOM 1602 C C . ASN A 1 209 ? 12.980 3.274 10.240 1.00 98.00 209 ASN A C 1
ATOM 1604 O O . ASN A 1 209 ? 13.533 2.303 10.748 1.00 98.00 209 ASN A O 1
ATOM 1608 N N . PHE A 1 210 ? 11.681 3.528 10.423 1.00 98.38 210 PHE A N 1
ATOM 1609 C CA . PHE A 1 210 ? 10.822 2.699 11.266 1.00 98.38 210 PHE A CA 1
ATOM 1610 C C . PHE A 1 210 ? 10.683 1.258 10.757 1.00 98.38 210 PHE A C 1
ATOM 1612 O O . PHE A 1 210 ? 10.615 0.337 11.570 1.00 98.38 210 PHE A O 1
ATOM 1619 N N . ILE A 1 211 ? 10.637 1.045 9.438 1.00 98.38 211 ILE A N 1
ATOM 1620 C CA . ILE A 1 211 ? 10.499 -0.300 8.854 1.00 98.38 211 ILE A CA 1
ATOM 1621 C C . ILE A 1 211 ? 11.834 -1.030 8.662 1.00 98.38 211 ILE A C 1
ATOM 1623 O O . ILE A 1 211 ? 11.830 -2.229 8.374 1.00 98.38 211 ILE A O 1
ATOM 1627 N N . ASN A 1 212 ? 12.965 -0.331 8.785 1.00 98.56 212 ASN A N 1
ATOM 1628 C CA . ASN A 1 212 ? 14.288 -0.903 8.567 1.00 98.56 212 ASN A CA 1
ATOM 1629 C C . ASN A 1 212 ? 14.616 -1.959 9.634 1.00 98.56 212 ASN A C 1
ATOM 1631 O O . ASN A 1 212 ? 14.782 -1.637 10.807 1.00 98.56 212 ASN A O 1
ATOM 1635 N N . ASP A 1 213 ? 14.693 -3.221 9.214 1.00 97.88 213 ASP A N 1
ATOM 1636 C CA . ASP A 1 213 ? 14.945 -4.406 10.041 1.00 97.88 213 ASP A CA 1
ATOM 1637 C C . ASP A 1 213 ? 14.056 -4.535 11.296 1.00 97.88 213 ASP A C 1
ATOM 1639 O O . ASP A 1 213 ? 14.419 -5.154 12.298 1.00 97.88 213 ASP A O 1
ATOM 1643 N N . ASN A 1 214 ? 12.846 -3.978 11.239 1.00 98.44 214 ASN A N 1
ATOM 1644 C CA . ASN A 1 214 ? 11.933 -3.977 12.370 1.00 98.44 214 ASN A CA 1
ATOM 1645 C C . ASN A 1 214 ? 11.063 -5.253 12.385 1.00 98.44 214 ASN A C 1
ATOM 1647 O O . ASN A 1 214 ? 10.225 -5.423 11.496 1.00 98.44 214 ASN A O 1
ATOM 1651 N N . PRO A 1 215 ? 11.176 -6.148 13.394 1.00 98.00 215 PRO A N 1
ATOM 1652 C CA . PRO A 1 215 ? 10.308 -7.322 13.526 1.00 98.00 215 PRO A CA 1
ATOM 1653 C C . PRO A 1 215 ? 8.824 -6.994 13.603 1.00 98.00 215 PRO A C 1
ATOM 1655 O O . PRO A 1 215 ? 8.021 -7.885 13.352 1.00 98.00 215 PRO A O 1
ATOM 1658 N N . PHE A 1 216 ? 8.447 -5.783 13.998 1.00 98.50 216 PHE A N 1
ATOM 1659 C CA . PHE A 1 216 ? 7.052 -5.397 14.159 1.00 98.50 216 PHE A CA 1
ATOM 1660 C C . PHE A 1 216 ? 6.337 -5.153 12.823 1.00 98.50 216 PHE A C 1
ATOM 1662 O O . PHE A 1 216 ? 5.113 -5.068 12.806 1.00 98.50 216 PHE A O 1
ATOM 1669 N N . VAL A 1 217 ? 7.071 -5.067 11.709 1.00 98.75 217 VAL A N 1
ATOM 1670 C CA . VAL A 1 217 ? 6.528 -4.743 10.384 1.00 98.75 217 VAL A CA 1
ATOM 1671 C C . VAL A 1 217 ? 6.846 -5.855 9.392 1.00 98.75 217 VAL A C 1
ATOM 1673 O O . VAL A 1 217 ? 7.989 -6.295 9.281 1.00 98.75 217 VAL A O 1
ATOM 1676 N N . GLU A 1 218 ? 5.843 -6.278 8.628 1.00 98.62 218 GLU A N 1
ATOM 1677 C CA . GLU A 1 218 ? 6.017 -7.158 7.473 1.00 98.62 218 GLU A CA 1
ATOM 1678 C C . GLU A 1 218 ? 5.348 -6.540 6.246 1.00 98.62 218 GLU A C 1
ATOM 1680 O O . GLU A 1 218 ? 4.144 -6.266 6.258 1.00 98.62 218 GLU A O 1
ATOM 1685 N N . LEU A 1 219 ? 6.130 -6.344 5.182 1.00 98.75 219 LEU A N 1
ATOM 1686 C CA . LEU A 1 219 ? 5.591 -6.019 3.870 1.00 98.75 219 LEU A CA 1
ATOM 1687 C C . LEU A 1 219 ? 5.355 -7.303 3.083 1.00 98.75 219 LEU A C 1
ATOM 1689 O O . LEU A 1 219 ? 6.230 -8.163 3.010 1.00 98.75 219 LEU A O 1
ATOM 1693 N N . CYS A 1 220 ? 4.150 -7.456 2.554 1.00 98.62 220 CYS A N 1
ATOM 1694 C CA . CYS A 1 220 ? 3.672 -8.683 1.931 1.00 98.62 220 CYS A CA 1
ATOM 1695 C C . CYS A 1 220 ? 3.243 -8.427 0.485 1.00 98.62 220 CYS A C 1
ATOM 1697 O O . CYS A 1 220 ? 2.998 -7.291 0.085 1.00 98.62 220 CYS A O 1
ATOM 1699 N N . ASP A 1 221 ? 3.132 -9.500 -0.292 1.00 98.31 221 ASP A N 1
ATOM 1700 C CA . ASP A 1 221 ? 2.505 -9.465 -1.613 1.00 98.31 221 ASP A CA 1
ATOM 1701 C C . ASP A 1 221 ? 1.115 -8.813 -1.546 1.00 98.31 221 ASP A C 1
ATOM 1703 O O . ASP A 1 221 ? 0.307 -9.125 -0.662 1.00 98.31 221 ASP A O 1
ATOM 1707 N N . ILE A 1 222 ? 0.805 -7.946 -2.509 1.00 97.88 222 ILE A N 1
ATOM 1708 C CA . ILE A 1 222 ? -0.484 -7.261 -2.530 1.00 97.88 222 ILE A CA 1
ATOM 1709 C C . ILE A 1 222 ? -1.667 -8.216 -2.710 1.00 97.88 222 ILE A C 1
ATOM 1711 O O . ILE A 1 222 ? -2.753 -7.978 -2.186 1.00 97.88 222 ILE A O 1
ATOM 1715 N N . GLN A 1 223 ? -1.458 -9.359 -3.370 1.00 97.19 223 GLN A N 1
ATOM 1716 C CA . GLN A 1 223 ? -2.478 -10.404 -3.452 1.00 97.19 223 GLN A CA 1
ATOM 1717 C C . GLN A 1 223 ? -2.759 -11.063 -2.090 1.00 97.19 223 GLN A C 1
ATOM 1719 O O . GLN A 1 223 ? -3.779 -11.731 -1.935 1.00 97.19 223 GLN A O 1
ATOM 1724 N N . PHE A 1 224 ? -1.890 -10.902 -1.092 1.00 98.50 224 PHE A N 1
ATOM 1725 C CA . PHE A 1 224 ? -2.181 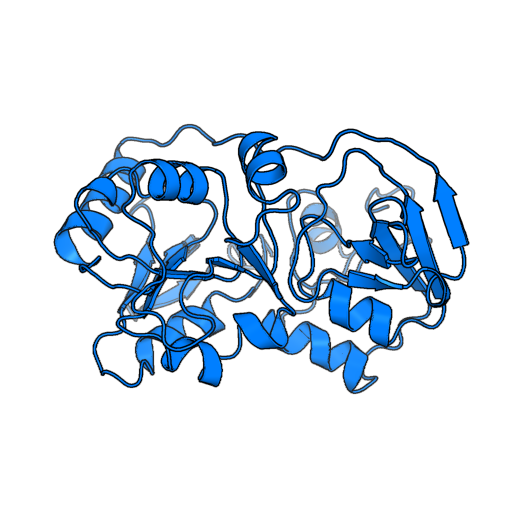-11.296 0.283 1.00 98.50 224 PHE A CA 1
ATOM 1726 C C . PHE A 1 224 ? -2.865 -10.161 1.047 1.00 98.50 224 PHE A C 1
ATOM 1728 O O . PHE A 1 224 ? -3.928 -10.372 1.634 1.00 98.50 224 PHE A O 1
ATOM 1735 N N . THR A 1 225 ? -2.283 -8.960 1.035 1.00 98.25 225 THR A N 1
ATOM 1736 C CA . THR A 1 225 ? -2.775 -7.839 1.853 1.00 98.25 225 THR A CA 1
ATOM 1737 C C . THR A 1 225 ? -4.160 -7.383 1.423 1.00 98.25 225 THR A C 1
ATOM 1739 O O . THR A 1 225 ? -5.009 -7.154 2.280 1.00 98.25 225 THR A O 1
ATOM 1742 N N . ASN A 1 226 ? -4.410 -7.331 0.116 1.00 98.56 226 ASN A N 1
ATOM 1743 C CA . ASN A 1 226 ? -5.648 -6.814 -0.455 1.00 98.56 226 ASN A CA 1
ATOM 1744 C C . ASN A 1 226 ? -6.677 -7.919 -0.743 1.00 98.56 226 ASN A C 1
ATOM 1746 O O . ASN A 1 226 ? -7.727 -7.670 -1.326 1.00 98.56 226 ASN A O 1
ATOM 1750 N N . ARG A 1 227 ? -6.429 -9.171 -0.343 1.00 98.12 227 ARG A N 1
ATOM 1751 C CA . ARG A 1 227 ? -7.420 -10.231 -0.545 1.00 98.12 227 ARG A CA 1
ATOM 1752 C C . ARG A 1 227 ? -8.534 -10.105 0.477 1.00 98.12 227 ARG A C 1
ATOM 1754 O O . ARG A 1 227 ? -8.307 -10.303 1.667 1.00 98.12 227 ARG A O 1
ATOM 1761 N N . THR A 1 228 ? -9.755 -9.880 0.004 1.00 98.12 228 THR A N 1
ATOM 1762 C CA . THR A 1 228 ? -10.964 -9.761 0.841 1.00 98.12 228 THR A CA 1
ATOM 1763 C C . THR A 1 228 ? -11.093 -10.887 1.868 1.00 98.12 228 THR A C 1
ATOM 1765 O O . THR A 1 228 ? -11.307 -10.602 3.040 1.00 98.12 228 THR A O 1
ATOM 1768 N N . ALA A 1 229 ? -10.857 -12.138 1.452 1.00 97.62 229 ALA A N 1
ATOM 1769 C CA . ALA A 1 229 ? -10.891 -13.328 2.311 1.00 97.62 229 ALA A CA 1
ATOM 1770 C C . ALA A 1 229 ? -9.811 -13.366 3.412 1.00 97.62 229 ALA A C 1
ATOM 1772 O O . ALA A 1 229 ? -9.915 -14.158 4.337 1.00 97.62 229 ALA A O 1
ATOM 1773 N N . ILE A 1 230 ? -8.753 -12.558 3.303 1.00 98.38 230 ILE A N 1
ATOM 1774 C CA . ILE A 1 230 ? -7.737 -12.382 4.352 1.00 98.38 230 ILE A CA 1
ATOM 1775 C C . ILE A 1 230 ? -8.089 -11.175 5.217 1.00 98.38 230 ILE A C 1
ATOM 1777 O O . ILE A 1 230 ? -7.980 -11.236 6.440 1.00 98.38 230 ILE A O 1
ATOM 1781 N N . ILE A 1 231 ? -8.532 -10.082 4.591 1.00 98.62 231 ILE A N 1
ATOM 1782 C CA . ILE A 1 231 ? -8.922 -8.856 5.287 1.00 98.62 231 ILE A CA 1
ATOM 1783 C C . ILE A 1 231 ? -10.024 -9.166 6.307 1.00 98.62 231 ILE A C 1
ATOM 1785 O O . ILE A 1 231 ? -9.849 -8.861 7.485 1.00 98.62 231 ILE A O 1
ATOM 1789 N N . CYS A 1 232 ? -11.105 -9.832 5.884 1.00 98.25 232 CYS A N 1
ATOM 1790 C CA . CYS A 1 232 ? -12.302 -10.068 6.700 1.00 98.25 232 CYS A CA 1
ATOM 1791 C C . CYS A 1 232 ? -12.095 -10.994 7.911 1.00 98.25 232 CYS A C 1
ATOM 1793 O O . CYS A 1 232 ? -12.981 -11.115 8.757 1.00 98.25 232 CYS A O 1
ATOM 1795 N N . GLU A 1 233 ? -10.951 -11.670 7.997 1.00 98.19 233 GLU A N 1
ATOM 1796 C CA . GLU A 1 233 ? -10.603 -12.551 9.115 1.00 98.19 233 GLU A CA 1
ATOM 1797 C C . GLU A 1 233 ? -10.071 -11.779 10.327 1.00 98.19 233 GLU A C 1
ATOM 1799 O O . GLU A 1 233 ? -10.095 -12.283 11.450 1.00 98.19 233 GLU A O 1
ATOM 1804 N N . ASN A 1 234 ? -9.566 -10.561 10.121 1.00 98.31 234 ASN A N 1
ATOM 1805 C CA . ASN A 1 234 ? -9.149 -9.704 11.223 1.00 98.31 234 ASN A CA 1
ATOM 1806 C C . ASN A 1 234 ? -10.370 -9.103 11.939 1.00 98.31 234 ASN A C 1
ATOM 1808 O O . ASN A 1 234 ? -11.388 -8.857 11.301 1.00 98.31 234 ASN A O 1
ATOM 1812 N N . PRO A 1 235 ? -10.295 -8.835 13.253 1.00 96.62 235 PRO A N 1
ATOM 1813 C CA . PRO A 1 235 ? -11.427 -8.277 13.984 1.00 96.62 235 PRO A CA 1
ATOM 1814 C C . PRO A 1 235 ? -11.658 -6.812 13.620 1.00 96.62 235 PRO A C 1
ATOM 1816 O O . PRO A 1 235 ? -10.693 -6.047 13.486 1.00 96.62 235 PRO A O 1
ATOM 1819 N N . GLN A 1 236 ? -12.934 -6.414 13.572 1.00 96.25 236 GLN A N 1
ATOM 1820 C CA . GLN A 1 236 ? -13.365 -5.014 13.472 1.00 96.25 236 GLN A CA 1
ATOM 1821 C C . GLN A 1 236 ? -12.580 -4.232 12.414 1.00 96.25 236 GLN A C 1
ATOM 1823 O O . GLN A 1 236 ? -12.034 -3.157 12.695 1.00 96.25 236 GLN A O 1
ATOM 1828 N N . VAL A 1 237 ? -12.441 -4.805 11.216 1.00 98.06 237 VAL A N 1
ATOM 1829 C CA . VAL A 1 237 ? -11.696 -4.148 10.141 1.00 98.06 237 VAL A CA 1
ATOM 1830 C C . VAL A 1 237 ? -12.324 -2.789 9.876 1.00 98.06 237 VAL A C 1
ATOM 1832 O O . VAL A 1 237 ? -13.483 -2.703 9.482 1.00 98.06 237 VAL A O 1
ATOM 1835 N N . THR A 1 238 ? -11.561 -1.728 10.096 1.00 96.94 238 THR A N 1
ATOM 1836 C CA . THR A 1 238 ? -11.992 -0.351 9.875 1.00 96.94 238 THR A CA 1
ATOM 1837 C C . THR A 1 238 ? -11.202 0.185 8.691 1.00 96.94 238 THR A C 1
ATOM 1839 O O . THR A 1 238 ? -10.029 0.534 8.827 1.00 96.94 238 THR A O 1
ATOM 1842 N N . ALA A 1 239 ? -11.838 0.164 7.520 1.00 96.62 239 ALA A N 1
ATOM 1843 C CA . ALA A 1 239 ? -11.239 0.538 6.245 1.00 96.62 239 ALA A CA 1
ATOM 1844 C C . ALA A 1 239 ? -11.653 1.962 5.887 1.00 96.62 239 ALA A C 1
ATOM 1846 O O . ALA A 1 239 ? -12.828 2.215 5.623 1.00 96.62 239 ALA A O 1
ATOM 1847 N N . ILE A 1 240 ? -10.697 2.888 5.895 1.00 94.88 240 ILE A N 1
ATOM 1848 C CA . ILE A 1 240 ? -10.949 4.321 5.733 1.00 94.88 240 ILE A CA 1
ATOM 1849 C C . ILE A 1 240 ? -10.284 4.794 4.450 1.00 94.88 240 ILE A C 1
ATOM 1851 O O . ILE A 1 240 ? -9.057 4.811 4.339 1.00 94.88 240 ILE A O 1
ATOM 1855 N N . ASN A 1 241 ? -11.102 5.205 3.486 1.00 93.94 241 ASN A N 1
ATOM 1856 C CA . ASN A 1 241 ? -10.642 5.642 2.177 1.00 93.94 241 ASN A CA 1
ATOM 1857 C C . ASN A 1 241 ? -11.276 6.977 1.787 1.00 93.94 241 ASN A C 1
ATOM 1859 O O . ASN A 1 241 ? -12.346 7.338 2.274 1.00 93.94 241 ASN A O 1
ATOM 1863 N N . SER A 1 242 ? -10.606 7.712 0.902 1.00 92.06 242 SER A N 1
ATOM 1864 C CA . SER A 1 242 ? -11.131 8.950 0.335 1.00 92.06 242 SER A CA 1
ATOM 1865 C C . SER A 1 242 ? -11.673 8.751 -1.073 1.00 92.06 242 SER A C 1
ATOM 1867 O O . SER A 1 242 ? -11.324 7.798 -1.768 1.00 92.06 242 SER A O 1
ATOM 1869 N N . CYS A 1 243 ? -12.521 9.671 -1.509 1.00 94.12 243 CYS A N 1
ATOM 1870 C CA . CYS A 1 243 ? -13.016 9.717 -2.879 1.00 94.12 243 CYS A CA 1
ATOM 1871 C C . CYS A 1 243 ? -12.963 11.148 -3.425 1.00 94.12 243 CYS A C 1
ATOM 1873 O O . CYS A 1 243 ? -12.591 12.083 -2.712 1.00 94.12 243 CYS A O 1
ATOM 1875 N N . ILE A 1 244 ? -13.280 11.288 -4.708 1.00 94.81 244 ILE A N 1
ATOM 1876 C CA . ILE A 1 244 ? -13.368 12.565 -5.416 1.00 94.81 244 ILE A CA 1
ATOM 1877 C C . ILE A 1 244 ? -14.796 13.102 -5.312 1.00 94.81 244 ILE A C 1
ATOM 1879 O O . ILE A 1 244 ? -14.984 14.260 -4.951 1.00 94.81 244 ILE A O 1
ATOM 1883 N N . GLU A 1 245 ? -15.791 12.260 -5.592 1.00 96.19 245 GLU A N 1
ATOM 1884 C CA . GLU A 1 245 ? -17.205 12.628 -5.558 1.00 96.19 245 GLU A CA 1
ATOM 1885 C C . GLU A 1 245 ? -18.089 11.433 -5.183 1.00 96.19 245 GLU A C 1
ATOM 1887 O O . GLU A 1 245 ? -17.720 10.269 -5.371 1.00 96.19 245 GLU A O 1
ATOM 1892 N N . VAL A 1 246 ? -19.261 11.745 -4.627 1.00 97.75 246 VAL A N 1
ATOM 1893 C CA . VAL A 1 246 ? -20.315 10.783 -4.296 1.00 97.75 246 VAL A CA 1
ATOM 1894 C C . VAL A 1 246 ? -21.642 11.352 -4.778 1.00 97.75 246 VAL A C 1
ATOM 1896 O O . VAL A 1 246 ? -21.946 12.513 -4.498 1.00 97.75 246 VAL A O 1
ATOM 1899 N N . ASP A 1 247 ? -22.431 10.556 -5.496 1.00 97.75 247 ASP A N 1
ATOM 1900 C CA . ASP A 1 247 ? -23.758 10.981 -5.947 1.00 97.75 247 ASP A CA 1
ATOM 1901 C C . ASP A 1 247 ? -24.859 10.718 -4.900 1.00 97.75 247 ASP A C 1
ATOM 1903 O O . ASP A 1 247 ? -24.648 10.074 -3.871 1.00 97.75 247 ASP A O 1
ATOM 1907 N N . LEU A 1 248 ? -26.077 11.204 -5.166 1.00 98.06 248 LEU A N 1
ATOM 1908 C CA . LEU A 1 248 ? -27.221 11.052 -4.254 1.00 98.06 248 LEU A CA 1
ATOM 1909 C C . LEU A 1 248 ? -27.671 9.595 -4.054 1.00 98.06 248 LEU A C 1
ATOM 1911 O O . LEU A 1 248 ? -28.428 9.313 -3.127 1.00 98.06 248 LEU A O 1
ATOM 1915 N N . THR A 1 249 ? -27.237 8.682 -4.922 1.00 98.19 249 THR A N 1
ATOM 1916 C CA . THR A 1 249 ? -27.544 7.249 -4.844 1.00 98.19 249 THR A CA 1
ATOM 1917 C C . THR A 1 249 ? -26.453 6.458 -4.115 1.00 98.19 249 THR A C 1
ATOM 1919 O O . THR A 1 249 ? -26.635 5.271 -3.849 1.00 98.19 249 THR A O 1
ATOM 1922 N N . GLY A 1 250 ? -25.349 7.114 -3.742 1.00 97.00 250 GLY A N 1
ATOM 1923 C CA . GLY A 1 250 ? -24.220 6.516 -3.038 1.00 97.00 250 GLY A CA 1
ATOM 1924 C C . GLY A 1 250 ? -23.159 5.907 -3.955 1.00 97.00 250 GLY A C 1
ATOM 1925 O O . GLY A 1 250 ? -22.310 5.161 -3.466 1.00 97.00 250 GLY A O 1
ATOM 1926 N N . GLN A 1 251 ? -23.175 6.198 -5.261 1.00 98.31 251 GLN A N 1
ATOM 1927 C CA . GLN A 1 251 ? -22.065 5.817 -6.135 1.00 98.31 251 GLN A CA 1
ATOM 1928 C C . GLN A 1 251 ? -20.843 6.666 -5.799 1.00 98.31 251 GLN A C 1
ATOM 1930 O O . GLN A 1 251 ? -20.943 7.886 -5.681 1.00 98.31 251 GLN A O 1
ATOM 1935 N N . VAL A 1 252 ? -19.694 6.011 -5.647 1.00 97.69 252 VAL A N 1
ATOM 1936 C CA . VAL A 1 252 ? -18.430 6.634 -5.244 1.00 97.69 252 VAL A CA 1
ATOM 1937 C C . VAL A 1 252 ? -17.480 6.650 -6.433 1.00 97.69 252 VAL A C 1
ATOM 1939 O O . VAL A 1 252 ? -17.214 5.603 -7.022 1.00 97.69 252 VAL A O 1
ATOM 1942 N N . VAL A 1 253 ? -16.928 7.820 -6.749 1.00 97.44 253 VAL A N 1
ATOM 1943 C CA . VAL A 1 253 ? -15.888 7.992 -7.772 1.00 97.44 253 VAL A CA 1
ATOM 1944 C C . VAL A 1 253 ? -14.603 8.436 -7.083 1.00 97.44 253 VAL A C 1
ATOM 1946 O O . VAL A 1 253 ? -14.583 9.436 -6.365 1.00 97.44 253 VAL A O 1
ATOM 1949 N N . SER A 1 254 ? -13.514 7.694 -7.274 1.00 95.38 254 SER A N 1
ATOM 1950 C CA . SER A 1 254 ? -12.230 7.941 -6.594 1.00 95.38 254 SER A CA 1
ATOM 1951 C C . SER A 1 254 ? -11.029 8.036 -7.533 1.00 95.38 254 SER A C 1
ATOM 1953 O O . SER A 1 254 ? -9.948 8.437 -7.101 1.00 95.38 254 SER A O 1
ATOM 1955 N N . ASP A 1 255 ? -11.196 7.657 -8.798 1.00 95.44 255 ASP A N 1
ATOM 1956 C CA . ASP A 1 255 ? -10.110 7.448 -9.754 1.00 95.44 255 ASP A CA 1
ATOM 1957 C C . ASP A 1 255 ? -10.112 8.431 -10.932 1.00 95.44 255 ASP A C 1
ATOM 1959 O O . ASP A 1 255 ? -9.103 8.552 -11.635 1.00 95.44 255 ASP A O 1
ATOM 1963 N N . SER A 1 256 ? -11.207 9.164 -11.135 1.00 96.50 256 SER A N 1
ATOM 1964 C CA . SER A 1 256 ? -11.426 10.036 -12.290 1.00 96.50 256 SER A CA 1
ATOM 1965 C C . SER A 1 256 ? -12.206 11.311 -11.941 1.00 96.50 256 SER A C 1
ATOM 1967 O O . SER A 1 256 ? -12.843 11.413 -10.897 1.00 96.50 256 SER A O 1
ATOM 1969 N N . ILE A 1 257 ? -12.102 12.321 -12.812 1.00 96.12 257 ILE A N 1
ATOM 1970 C CA . ILE A 1 257 ? -12.896 13.559 -12.776 1.00 96.12 257 ILE A CA 1
ATOM 1971 C C . ILE A 1 257 ? -13.543 13.723 -14.151 1.00 96.12 257 ILE A C 1
ATOM 1973 O O . ILE A 1 257 ? -12.889 14.176 -15.104 1.00 96.12 257 ILE A O 1
ATOM 1977 N N . GLY A 1 258 ? -14.810 13.326 -14.268 1.00 95.38 258 GLY A N 1
ATOM 1978 C CA . GLY A 1 258 ? -15.449 13.125 -15.568 1.00 95.38 258 GLY A CA 1
ATOM 1979 C C . GLY A 1 258 ? -14.640 12.127 -16.415 1.00 95.38 258 GLY A C 1
ATOM 1980 O O . GLY A 1 258 ? -14.229 11.093 -15.897 1.00 95.38 258 GLY A O 1
ATOM 1981 N N . PRO A 1 259 ? -14.317 12.422 -17.688 1.00 94.69 259 PRO A N 1
ATOM 1982 C CA . PRO A 1 259 ? -13.526 11.512 -18.524 1.00 94.69 259 PRO A CA 1
ATOM 1983 C C . PRO A 1 259 ? -12.030 11.493 -18.163 1.00 94.69 259 PRO A C 1
ATOM 1985 O O . PRO A 1 259 ? -11.252 10.748 -18.760 1.00 94.69 259 PRO A O 1
ATOM 1988 N N . ARG A 1 260 ? -11.583 12.347 -17.230 1.00 95.38 260 ARG A N 1
ATOM 1989 C CA . ARG A 1 260 ? -10.160 12.499 -16.940 1.00 95.38 260 ARG A CA 1
ATOM 1990 C C . ARG A 1 260 ? -9.706 11.534 -15.857 1.00 95.38 260 ARG A C 1
ATOM 1992 O O . ARG A 1 260 ? -9.987 11.761 -14.682 1.00 95.38 260 ARG A O 1
ATOM 1999 N N . ILE A 1 261 ? -8.930 10.520 -16.231 1.00 96.50 261 ILE A N 1
ATOM 2000 C CA . ILE A 1 261 ? -8.267 9.633 -15.270 1.00 96.50 261 ILE A CA 1
ATOM 2001 C C . ILE A 1 261 ? -7.309 10.443 -14.383 1.00 96.50 261 ILE A C 1
ATOM 2003 O O . ILE A 1 261 ? -6.430 11.159 -14.874 1.00 96.50 261 ILE A O 1
ATOM 2007 N N . TYR A 1 262 ? -7.488 10.321 -13.069 1.00 94.81 262 TYR A N 1
ATOM 2008 C CA . TYR A 1 262 ? -6.738 11.042 -12.044 1.00 94.81 262 TYR A CA 1
ATOM 2009 C C . TYR A 1 262 ? -5.831 10.116 -11.220 1.00 94.81 262 TYR A C 1
ATOM 2011 O O . TYR A 1 262 ? -4.708 10.511 -10.885 1.00 94.81 262 TYR A O 1
ATOM 2019 N N . SER A 1 263 ? -6.271 8.898 -10.908 1.00 93.69 263 SER A N 1
ATOM 2020 C CA . SER A 1 263 ? -5.485 7.905 -10.160 1.00 93.69 263 SER A CA 1
ATOM 2021 C C . SER A 1 263 ? -5.722 6.477 -10.661 1.00 93.69 263 SER A C 1
ATOM 2023 O O . SER A 1 263 ? -5.168 6.074 -11.676 1.00 93.69 263 SER A O 1
ATOM 2025 N N . GLY A 1 264 ? -6.510 5.679 -9.961 1.00 93.31 264 GLY A N 1
ATOM 2026 C CA . GLY A 1 264 ? -6.807 4.310 -10.340 1.00 93.31 264 GLY A CA 1
ATOM 2027 C C . GLY A 1 264 ? -7.692 3.644 -9.305 1.00 93.31 264 GLY A C 1
ATOM 2028 O O . GLY A 1 264 ? -7.885 4.177 -8.211 1.00 93.31 264 GLY A O 1
ATOM 2029 N N . VAL A 1 265 ? -8.208 2.468 -9.657 1.00 92.75 265 VAL A N 1
ATOM 2030 C CA . VAL A 1 265 ? -9.085 1.683 -8.778 1.00 92.75 265 VAL A CA 1
ATOM 2031 C C . VAL A 1 265 ? -8.375 1.361 -7.456 1.00 92.75 265 VAL A C 1
ATOM 2033 O O . VAL A 1 265 ? -8.955 1.518 -6.380 1.00 92.75 265 VAL A O 1
ATOM 2036 N N . GLY A 1 266 ? -7.098 0.964 -7.532 1.00 93.69 266 GLY A N 1
ATOM 2037 C CA . GLY A 1 266 ? -6.294 0.616 -6.359 1.00 93.69 266 GLY A CA 1
ATOM 2038 C C . GLY A 1 266 ? -6.924 -0.526 -5.558 1.00 93.69 266 GLY A C 1
ATOM 2039 O O . GLY A 1 266 ? -7.619 -1.378 -6.115 1.00 93.69 266 GLY A O 1
ATOM 2040 N N . GLY A 1 267 ? -6.682 -0.554 -4.248 1.00 95.31 267 GLY A N 1
ATOM 2041 C CA . GLY A 1 267 ? -7.315 -1.498 -3.326 1.00 95.31 267 GLY A CA 1
ATOM 2042 C C . GLY A 1 267 ? -8.451 -0.922 -2.493 1.00 95.31 267 GLY A C 1
ATOM 2043 O O . GLY A 1 267 ? -8.857 -1.549 -1.517 1.00 95.31 267 GLY A O 1
ATOM 2044 N N . GLN A 1 268 ? -8.990 0.254 -2.835 1.00 95.38 268 GLN A N 1
ATOM 2045 C CA . GLN A 1 268 ? -10.107 0.830 -2.079 1.00 95.38 268 GLN A CA 1
ATOM 2046 C C . GLN A 1 268 ? -11.273 -0.164 -1.981 1.00 95.38 268 GLN A C 1
ATOM 2048 O O . GLN A 1 268 ? -11.769 -0.443 -0.890 1.00 95.38 268 GLN A O 1
ATOM 2053 N N . ILE A 1 269 ? -11.679 -0.736 -3.116 1.00 96.12 269 ILE A N 1
ATOM 2054 C CA . ILE A 1 269 ? -12.792 -1.689 -3.176 1.00 96.12 269 ILE A CA 1
ATOM 2055 C C . ILE A 1 269 ? -12.449 -2.986 -2.434 1.00 96.12 269 ILE A C 1
ATOM 2057 O O . ILE A 1 269 ? -13.302 -3.508 -1.716 1.00 96.12 269 ILE A O 1
ATOM 2061 N N . ASP A 1 270 ? -11.204 -3.460 -2.533 1.00 98.00 270 ASP A N 1
ATOM 2062 C CA . ASP A 1 270 ? -10.724 -4.635 -1.798 1.00 98.00 270 ASP A CA 1
ATOM 2063 C C . ASP A 1 270 ? -10.948 -4.473 -0.284 1.00 98.00 270 ASP A C 1
ATOM 2065 O O . ASP A 1 270 ? -11.525 -5.343 0.376 1.00 98.00 270 ASP A O 1
ATOM 2069 N N . PHE A 1 271 ? -10.551 -3.328 0.272 1.00 98.19 271 PHE A N 1
ATOM 2070 C CA . PHE A 1 271 ? -10.648 -3.059 1.705 1.00 98.19 271 PHE A CA 1
ATOM 2071 C C . PHE A 1 271 ? -12.051 -2.705 2.175 1.00 98.19 271 PHE A C 1
ATOM 2073 O O . PHE A 1 271 ? -12.481 -3.199 3.217 1.00 98.19 271 PHE A O 1
ATOM 2080 N N . ILE A 1 272 ? -12.797 -1.917 1.402 1.00 97.44 272 ILE A N 1
ATOM 2081 C CA . ILE A 1 272 ? -14.201 -1.618 1.699 1.00 97.44 272 ILE A CA 1
ATOM 2082 C C . ILE A 1 272 ? -15.026 -2.909 1.697 1.00 97.44 272 ILE A C 1
ATOM 2084 O O . ILE A 1 272 ? -15.806 -3.152 2.620 1.00 97.44 272 ILE A O 1
ATOM 2088 N N . ARG A 1 273 ? -14.802 -3.801 0.723 1.00 98.12 273 ARG A N 1
ATOM 2089 C CA . ARG A 1 273 ? -15.476 -5.101 0.686 1.00 98.12 273 ARG A CA 1
ATOM 2090 C C . ARG A 1 273 ? -15.001 -6.023 1.806 1.00 98.12 273 ARG A C 1
ATOM 2092 O O . ARG A 1 273 ? -15.835 -6.670 2.431 1.00 98.12 273 ARG A O 1
ATOM 2099 N N . GLY A 1 274 ? -13.699 -6.075 2.080 1.00 98.25 274 GLY A N 1
ATOM 2100 C CA . GLY A 1 274 ? -13.135 -6.864 3.177 1.00 98.25 274 GLY A CA 1
ATOM 2101 C C . GLY A 1 274 ? -13.668 -6.442 4.550 1.00 98.25 274 GLY A C 1
ATOM 2102 O O . GLY A 1 274 ? -13.998 -7.301 5.364 1.00 98.25 274 GLY A O 1
ATOM 2103 N N . ALA A 1 275 ? -13.832 -5.137 4.783 1.00 98.06 275 ALA A N 1
ATOM 2104 C CA . ALA A 1 275 ? -14.449 -4.603 5.994 1.00 98.06 275 ALA A CA 1
ATOM 2105 C C . ALA A 1 275 ? -15.946 -4.929 6.074 1.00 98.06 275 ALA A C 1
ATOM 2107 O O . ALA A 1 275 ? -16.417 -5.381 7.111 1.00 98.06 275 ALA A O 1
ATOM 2108 N N . ALA A 1 276 ? -16.695 -4.768 4.980 1.00 97.94 276 ALA A N 1
ATOM 2109 C CA . ALA A 1 276 ? -18.119 -5.113 4.948 1.00 97.94 276 ALA A CA 1
ATOM 2110 C C . ALA A 1 276 ? -18.382 -6.612 5.190 1.00 97.94 276 ALA A C 1
ATOM 2112 O O . ALA A 1 276 ? -19.409 -6.979 5.753 1.00 97.94 276 ALA A O 1
ATOM 2113 N N . LEU A 1 277 ? -17.458 -7.477 4.759 1.00 97.81 277 LEU A N 1
ATOM 2114 C CA . LEU A 1 277 ? -17.528 -8.932 4.928 1.00 97.81 277 LEU A CA 1
ATOM 2115 C C . LEU A 1 277 ? -16.860 -9.435 6.214 1.00 97.81 277 LEU A C 1
ATOM 2117 O O . LEU A 1 277 ? -16.730 -10.646 6.387 1.00 97.81 277 LEU A O 1
ATOM 2121 N N . CYS A 1 278 ? -16.401 -8.534 7.087 1.00 96.19 278 CYS A N 1
ATOM 2122 C CA . CYS A 1 278 ? -15.682 -8.878 8.309 1.00 96.19 278 CYS A CA 1
ATOM 2123 C C . CYS A 1 278 ? -16.439 -9.947 9.111 1.00 96.19 278 CYS A C 1
ATOM 2125 O O . CYS A 1 278 ? -17.612 -9.781 9.442 1.00 96.19 278 CYS A O 1
ATOM 2127 N N . THR A 1 279 ? -15.762 -11.056 9.405 1.00 95.94 279 THR A N 1
ATOM 2128 C CA . THR A 1 279 ? -16.374 -12.290 9.930 1.00 95.94 279 THR A CA 1
ATOM 2129 C C . THR A 1 279 ? -16.981 -12.132 11.320 1.00 95.94 279 THR A C 1
ATOM 2131 O O . THR A 1 279 ? -17.883 -12.881 11.685 1.00 95.94 279 THR A O 1
ATOM 2134 N N . ASP A 1 280 ? -16.526 -11.139 12.085 1.00 96.44 280 ASP A N 1
ATOM 2135 C CA . ASP A 1 280 ? -17.090 -10.795 13.390 1.00 96.44 280 ASP A CA 1
ATOM 2136 C C . ASP A 1 280 ? -18.316 -9.867 13.310 1.00 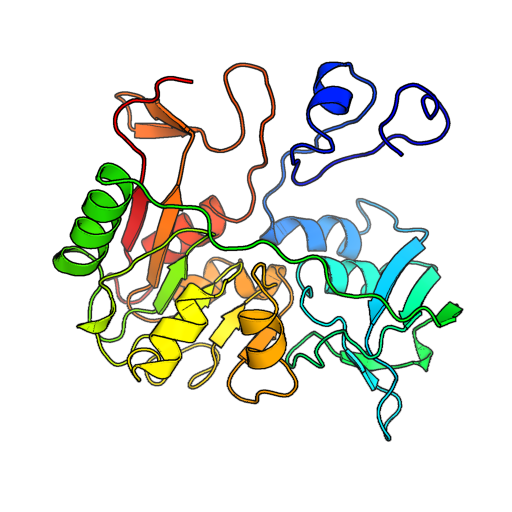96.44 280 ASP A C 1
ATOM 2138 O O . ASP A 1 280 ? -18.875 -9.511 14.346 1.00 96.44 280 ASP A O 1
ATOM 2142 N N . GLY A 1 281 ? -18.730 -9.461 12.103 1.00 96.69 281 GLY A N 1
ATOM 2143 C CA . GLY A 1 281 ? -19.884 -8.593 11.862 1.00 96.69 281 GLY A CA 1
ATOM 2144 C C . GLY A 1 281 ? -19.702 -7.138 12.304 1.00 96.69 281 GLY A C 1
ATOM 2145 O O . GLY A 1 281 ? -20.672 -6.385 12.296 1.00 96.69 281 GLY A O 1
ATOM 2146 N N . ARG A 1 282 ? -18.489 -6.725 12.699 1.00 97.25 282 ARG A N 1
ATOM 2147 C CA . ARG A 1 282 ? -18.208 -5.383 13.251 1.00 97.25 282 ARG A CA 1
ATOM 2148 C C . ARG A 1 282 ? -17.299 -4.529 12.370 1.00 97.25 282 ARG A C 1
ATOM 2150 O O . ARG A 1 282 ? -16.815 -3.486 12.809 1.00 97.25 282 ARG A O 1
ATOM 2157 N N . GLY A 1 283 ? -17.022 -4.974 11.148 1.00 97.50 283 GLY A N 1
ATOM 2158 C CA . GLY A 1 283 ? -16.220 -4.206 10.204 1.00 97.50 283 GLY A CA 1
ATOM 2159 C C . GLY A 1 283 ? -16.929 -2.931 9.739 1.00 97.50 283 GLY A C 1
ATOM 2160 O O . GLY A 1 283 ? -18.155 -2.866 9.663 1.00 97.50 283 GLY A O 1
ATOM 2161 N N . LYS A 1 284 ? -16.140 -1.897 9.450 1.00 97.31 284 LYS A N 1
ATOM 2162 C CA . LYS A 1 284 ? -16.601 -0.546 9.118 1.00 97.31 284 LYS A CA 1
ATOM 2163 C C . LYS A 1 284 ? -15.935 -0.069 7.827 1.00 97.31 284 LYS A C 1
ATOM 2165 O O . LYS A 1 284 ? -14.792 0.394 7.869 1.00 97.31 284 LYS A O 1
ATOM 2170 N N . PRO A 1 285 ? -16.618 -0.195 6.678 1.00 97.06 285 PRO A N 1
ATOM 2171 C CA . PRO A 1 285 ? -16.209 0.463 5.446 1.00 97.06 285 PRO A CA 1
ATOM 2172 C C . PRO A 1 285 ? -16.564 1.952 5.496 1.00 97.06 285 PRO A C 1
ATOM 2174 O O . PRO A 1 285 ? -17.731 2.311 5.638 1.00 97.06 285 PRO A O 1
ATOM 2177 N N . ILE A 1 286 ? -15.565 2.825 5.387 1.00 95.88 286 ILE A N 1
ATOM 2178 C CA . ILE A 1 286 ? -15.730 4.273 5.530 1.00 95.88 286 ILE A CA 1
ATOM 2179 C C . ILE A 1 286 ? -15.164 4.965 4.292 1.00 95.88 286 ILE A C 1
ATOM 2181 O O . ILE A 1 286 ? -13.978 4.839 3.979 1.00 95.88 286 ILE A O 1
ATOM 2185 N N . ILE A 1 287 ? -16.021 5.736 3.623 1.00 95.25 287 ILE A N 1
ATOM 2186 C CA . ILE A 1 287 ? -15.639 6.677 2.571 1.00 95.25 287 ILE A CA 1
ATOM 2187 C C . ILE A 1 287 ? -15.736 8.090 3.139 1.00 95.25 287 ILE A C 1
ATOM 2189 O O . ILE A 1 287 ? -16.774 8.483 3.668 1.00 95.25 287 ILE A O 1
ATOM 2193 N N . ALA A 1 288 ? -14.643 8.839 3.044 1.00 93.31 288 ALA A N 1
ATOM 2194 C CA . ALA A 1 288 ? -14.527 10.188 3.570 1.00 93.31 288 ALA A CA 1
ATOM 2195 C C . ALA A 1 288 ? -14.178 11.184 2.459 1.00 93.31 288 ALA A C 1
ATOM 2197 O O . ALA A 1 288 ? -13.297 10.944 1.635 1.00 93.31 288 ALA A O 1
ATOM 2198 N N . LEU A 1 289 ? -14.845 12.330 2.455 1.00 93.06 289 LEU A N 1
ATOM 2199 C CA . LEU A 1 289 ? -14.555 13.438 1.554 1.00 93.06 289 LEU A CA 1
ATOM 2200 C C . LEU A 1 289 ? -14.911 14.760 2.224 1.00 93.06 289 LEU A C 1
ATOM 2202 O O . LEU A 1 289 ? -15.757 14.808 3.118 1.00 93.06 289 LEU A O 1
ATOM 2206 N N . GLN A 1 290 ? -14.284 15.839 1.767 1.00 93.19 290 GLN A N 1
ATOM 2207 C CA . GLN A 1 290 ? -14.801 17.175 2.037 1.00 93.19 290 GLN A CA 1
ATOM 2208 C C . GLN A 1 290 ? -16.104 17.367 1.257 1.00 93.19 290 GLN A C 1
ATOM 2210 O O . GLN A 1 290 ? -16.211 16.933 0.113 1.00 93.19 290 GLN A O 1
ATOM 2215 N N . SER A 1 291 ? -17.084 18.045 1.855 1.00 94.00 291 SER A N 1
ATOM 2216 C CA . SER A 1 291 ? -18.387 18.273 1.217 1.00 94.00 291 SER A CA 1
ATOM 2217 C C . SER A 1 291 ? -18.329 19.214 0.009 1.00 94.00 291 SER A C 1
ATOM 2219 O O . SER A 1 291 ? -19.266 19.241 -0.784 1.00 94.00 291 SER A O 1
ATOM 2221 N N . ALA A 1 292 ? -17.253 19.994 -0.133 1.00 92.94 292 ALA A N 1
ATOM 2222 C CA . ALA A 1 292 ? -17.027 20.892 -1.256 1.00 92.94 292 ALA A CA 1
ATOM 2223 C C . ALA A 1 292 ? -15.527 21.060 -1.533 1.00 92.94 292 ALA A C 1
ATOM 2225 O O . ALA A 1 292 ? -14.704 21.000 -0.621 1.00 92.94 292 ALA A O 1
ATOM 2226 N N . THR A 1 293 ? -15.185 21.345 -2.789 1.00 87.88 293 THR A N 1
ATOM 2227 C CA . THR A 1 293 ? -13.836 21.715 -3.236 1.00 87.88 293 THR A CA 1
ATOM 2228 C C . THR A 1 293 ? -13.881 23.065 -3.954 1.00 87.88 293 THR A C 1
ATOM 2230 O O . THR A 1 293 ? -14.874 23.405 -4.590 1.00 87.88 293 THR A O 1
ATOM 2233 N N . LYS A 1 294 ? -12.801 23.850 -3.846 1.00 82.00 294 LYS A N 1
ATOM 2234 C CA . LYS A 1 294 ? -12.605 25.092 -4.625 1.00 82.00 294 LYS A CA 1
ATOM 2235 C C . LYS A 1 294 ? -11.866 24.862 -5.951 1.00 82.00 294 LYS A C 1
ATOM 2237 O O . LYS A 1 294 ? -11.641 25.821 -6.684 1.00 82.00 294 LYS A O 1
ATOM 2242 N N . LYS A 1 295 ? -11.387 23.637 -6.172 1.00 68.12 295 LYS A N 1
ATOM 2243 C CA . LYS A 1 295 ? -10.618 23.229 -7.354 1.00 68.12 295 LYS A CA 1
ATOM 2244 C C . LYS A 1 295 ? -11.525 22.846 -8.507 1.00 68.12 295 LYS A C 1
ATOM 2246 O O . LYS A 1 295 ? -12.594 22.274 -8.212 1.00 68.12 295 LYS A O 1
#

Radius of gyration: 19.35 Å; chains: 1; bounding box: 53×41×53 Å

InterPro domains:
  IPR003702 Acetyl-CoA hydrolase/transferase, N-terminal [PF02550] (9-116)
  IPR026888 Acetyl-CoA hydrolase/transferase, C-terminal domain [PF13336] (203-295)
  IPR037171 NagB/RpiA transferase-like [SSF100950] (4-158)
  IPR037171 NagB/RpiA transferase-like [SSF100950] (121-294)
  IPR038460 Acetyl-CoA hydrolase/transferase, C-terminal domain superfamily [G3DSA:3.40.1080.20] (222-295)
  IPR046433 Acetyl-CoA hydrolase/transferase [PTHR21432] (3-295)

Foldseek 3Di:
DLDPVCQVPDEAEDCWDAPVCQVSCVVVSYHYDFDELLCLLVCQVVVVDQAQEDEAEWEQADPQQKIFSAQAQRSSLSNLVRHPAYEYEHENQGFRFAASGIDGNVSHPYYDDDHDHDDADAQDDDDPLLQVLLCCCLPPPDAAQEEEEDDSGDSPRVLVHAQYHYQYQEEEVRVVVSVVSRRHQQCQFPPPRRAHEYRGYHHGVNVRVCRRVDPRYHHYYNNQSLALVNLLATPQHEYEEEADDADPVGDTHRQADVVRGHTHPYSLVSSLSSQCNRVVNNGHNHYDDDPDDPD

Organism: NCBI:txid282301

pLDDT: mean 94.41, std 8.02, range [50.09, 98.81]

Sequence (295 aa):
YNEPEYEGIFRSNSLFTSSNCRKAIQDGRADFTPIFLSEIPLLFRRNHIKLDMALIMVTPPDRHGFCSLGPSVDCTRAAIQNARVIIAQVNPKSPRTRGDAYIHSSHVDCFVHMPENLQEMPARSIDEAEVAIGKQIAQNLVENGATLQMGIGSIPDAARTKDLGVHSEMFSDGIVDLTQTGAITNARKKIKPGKIVSGFVIGSNKVFNFINDNPFVELCDIQFTNRTAIICENPQVTAINSCIEVDLTGQVVSDSIGPRIYSGVGGQIDFIRGAALCTDGRGKPIIALQSATKK

Secondary structure (DSSP, 8-state):
--SGGGTTT---EESS--HHHHHHHHTTSSEE---BGGGHHHHHHTTSS--S-EEEEEPPP-TTSEEE-TTB-TTHHHHHHH-S-EEEEE-TTS---EETTEEEGGG-SEEEE--------PPPPP-HHHHHHHHHHHHHTPPTT-EEEE-SS--TTGGG--SBEEB-SEE-HHHHHHHHTT-B--TT-SSSTT-EEESEE-S-HHHHHHHTT-TTEEE--HHHHT-HHHHTTSTTEEEEEE-SEE-TT--EE-SEETTEE-S--BTHHHHHHHHHT-TTS--EEEEE--S----